Protein AF-D7A4M1-F1 (afdb_monomer)

Mean predicted aligned error: 21.24 Å

Sequence (184 aa):
MNTLTKAALIAASLAALPVLAIAQNAPTNQQNMPMGQGNMPMGQGNMPMGQGNMPMGQGNMPMGQGNMPMGQGNMPMQHDNMPMGQGNMGPGMMMGHMGGGASAKAFEDANARMHKDMAITYSGNTDVDFARGMIPHHQGAIDMAKIELQYGKDPELKKLAEEIIKAQESEIAFLKAWIEKNAK

Organism: Ancylobacter novellus (strain ATCC 8093 / DSM 506 / JCM 20403 / CCM 1077 / IAM 12100 / NBRC 12443 / NCIMB 1045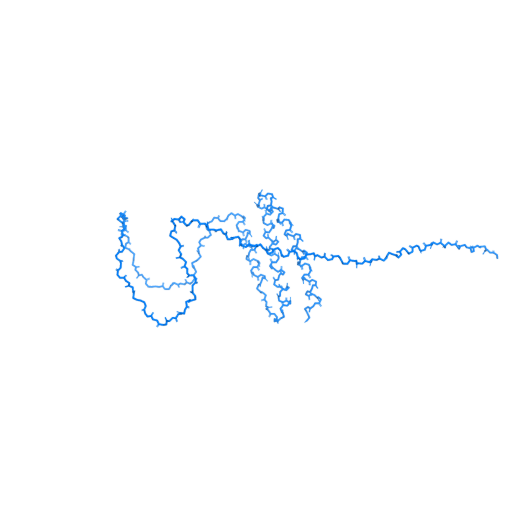6) (NCBI:txid639283)

InterPro domains:
  IPR005183 Domain of unknown function DUF305, CopM-like [PF03713] (84-178)
  IPR012347 Ferritin-like [G3DSA:1.20.1260.10] (5-181)

pLDDT: mean 70.77, std 24.75, range [36.03, 98.88]

Radius of gyration: 35.41 Å; Cα contacts (8 Å, |Δi|>4): 72; chains: 1; bounding box: 80×64×114 Å

Foldseek 3Di:
DDDDDDDDDDDPPPPDDDPPDDDDDDDPPPPDDDDDPDDDDDDDDDDDDDPDDDDPDPDDDDDDDDDDDDDDDDDDDDDDDDDPDDDDDDDDPPDDPPDDDPLSVQLVVLVVQLVVQLPDDDPVDPLLNVLSNLLSVLVSLLSNLVSCCVPNDDPVSVVVSVVSNVVSVVVNVVSVVVCVVPVD

Secondary structure (DSSP, 8-state):
-------------------------------------------S---------------PPP----------------------------S----------HHHHHHHHHHHHHHHHT-PPP-S-HHHHHHHHHHHHHHHHHHHHHHHHHH---HHHHHHHHHHHHHHHHHHHHHHHHHHHH--

Nearest PDB structures (foldseek):
  7vw1-assembly1_B  TM=9.132E-01  e=1.556E-05  Escherichia coli
  7vw0-assembly1_A  TM=8.342E-01  e=3.730E-05  Escherichia coli
  7p64-assembly1_K  TM=6.061E-01  e=1.770E+00  Escherichia coli BL21(DE3)
  8e9i-assembly1_K  TM=6.054E-01  e=3.058E+00  Mycolicibacterium smegmatis MC2 155

Solvent-accessible surface area (backbone atoms only — not comparable to full-atom values): 12696 Å² total; per-residue (Å²): 142,84,87,78,92,74,92,76,90,77,82,82,80,77,81,83,76,83,86,75,84,76,87,75,82,79,80,84,77,80,80,78,78,78,85,73,94,69,92,73,82,83,71,96,65,100,75,83,87,77,98,66,90,79,77,87,68,95,68,92,80,81,85,76,95,71,89,77,85,78,77,93,68,95,71,86,79,80,86,75,94,75,83,93,73,90,75,86,88,73,94,72,88,75,76,78,88,79,78,68,53,76,62,49,52,50,50,52,53,33,51,52,49,25,57,59,60,46,68,65,83,78,79,84,45,65,71,56,40,48,40,63,37,47,40,30,52,39,49,28,52,36,49,46,25,52,46,39,62,71,70,53,83,54,68,67,60,36,50,49,23,54,52,48,37,59,52,39,54,53,49,39,53,51,37,52,57,48,41,76,75,67,68,124

Structure (mmCIF, N/CA/C/O backbone):
data_AF-D7A4M1-F1
#
_entry.id   AF-D7A4M1-F1
#
loop_
_atom_site.group_PDB
_atom_site.id
_atom_site.type_symbol
_atom_site.label_atom_id
_atom_site.label_alt_id
_atom_site.label_comp_id
_atom_site.label_asym_id
_atom_site.label_entity_id
_atom_site.label_seq_id
_atom_site.pdbx_PDB_ins_code
_atom_site.Cartn_x
_atom_site.Cartn_y
_atom_site.Cartn_z
_atom_site.occupancy
_atom_site.B_iso_or_equiv
_atom_site.auth_seq_id
_atom_site.auth_comp_id
_atom_site.auth_asym_id
_atom_site.auth_atom_id
_atom_site.pdbx_PDB_model_num
ATOM 1 N N . MET A 1 1 ? 38.889 -5.885 63.796 1.00 49.69 1 MET A N 1
ATOM 2 C CA . MET A 1 1 ? 39.644 -4.857 63.050 1.00 49.69 1 MET A CA 1
ATOM 3 C C . MET A 1 1 ? 39.749 -5.318 61.605 1.00 49.69 1 MET A C 1
ATOM 5 O O . MET A 1 1 ? 40.343 -6.358 61.388 1.00 49.69 1 MET A O 1
ATOM 9 N N . ASN A 1 2 ? 39.083 -4.616 60.687 1.00 42.69 2 ASN A N 1
ATOM 10 C CA . ASN A 1 2 ? 39.329 -4.549 59.237 1.00 42.69 2 ASN A CA 1
ATOM 11 C C . ASN A 1 2 ? 38.471 -3.364 58.753 1.00 42.69 2 ASN A C 1
ATOM 13 O O . ASN A 1 2 ? 37.249 -3.439 58.787 1.00 42.69 2 ASN A O 1
ATOM 17 N N . THR A 1 3 ? 39.002 -2.146 58.831 1.00 44.25 3 THR A N 1
ATOM 18 C CA . THR A 1 3 ? 39.663 -1.417 57.734 1.00 44.25 3 THR A CA 1
ATOM 19 C C . THR A 1 3 ? 38.731 -1.078 56.561 1.00 44.25 3 THR A C 1
ATOM 21 O O . THR A 1 3 ? 38.454 -1.890 55.690 1.00 44.25 3 THR A O 1
ATOM 24 N N . LEU A 1 4 ? 38.387 0.217 56.532 1.00 48.44 4 LEU A N 1
ATOM 25 C CA . LEU A 1 4 ? 38.290 1.075 55.345 1.00 48.44 4 LEU A CA 1
ATOM 26 C C . LEU A 1 4 ? 36.936 1.168 54.629 1.00 48.44 4 LEU A C 1
ATOM 28 O O . LEU A 1 4 ? 36.753 0.794 53.478 1.00 48.44 4 LEU A O 1
ATOM 32 N N . THR A 1 5 ? 36.047 1.890 55.304 1.00 49.31 5 THR A N 1
ATOM 33 C CA . THR A 1 5 ? 35.302 3.033 54.757 1.00 49.31 5 THR A CA 1
ATOM 34 C C . THR A 1 5 ? 36.130 3.843 53.741 1.00 49.31 5 THR A C 1
ATOM 36 O O . THR A 1 5 ? 37.130 4.452 54.114 1.00 49.31 5 THR A O 1
ATOM 39 N N . LYS A 1 6 ? 35.686 3.892 52.480 1.00 50.34 6 LYS A N 1
ATOM 40 C CA . LYS A 1 6 ? 35.974 4.928 51.459 1.00 50.34 6 LYS A CA 1
ATOM 41 C C . LYS A 1 6 ? 34.809 4.862 50.457 1.00 50.34 6 LYS A C 1
ATOM 43 O O . LYS A 1 6 ? 34.667 3.864 49.769 1.00 50.34 6 LYS A O 1
ATOM 48 N N . ALA A 1 7 ? 33.801 5.730 50.502 1.00 45.28 7 ALA A N 1
ATOM 49 C CA . ALA A 1 7 ? 33.818 7.133 50.076 1.00 45.28 7 ALA A CA 1
ATOM 50 C C . ALA A 1 7 ? 34.348 7.319 48.638 1.00 45.28 7 ALA A C 1
ATOM 52 O O . ALA A 1 7 ? 35.531 7.565 48.430 1.00 45.28 7 ALA A O 1
ATOM 53 N N . ALA A 1 8 ? 33.435 7.220 47.670 1.00 47.91 8 ALA A N 1
ATOM 54 C CA . ALA A 1 8 ? 33.494 7.812 46.331 1.00 47.91 8 ALA A CA 1
ATOM 55 C C . ALA A 1 8 ? 32.018 8.064 45.947 1.00 47.91 8 ALA A C 1
ATOM 57 O O . ALA A 1 8 ? 31.304 7.125 45.626 1.00 47.91 8 ALA A O 1
ATOM 58 N N . LEU A 1 9 ? 31.396 9.216 46.228 1.00 41.78 9 LEU A N 1
ATOM 59 C CA . LEU A 1 9 ? 31.641 10.529 45.617 1.00 41.78 9 LEU A CA 1
ATOM 60 C C . LEU A 1 9 ? 31.861 10.410 44.103 1.00 41.78 9 LEU A C 1
ATOM 62 O O . LEU A 1 9 ? 32.955 10.628 43.598 1.00 41.78 9 LEU A O 1
ATOM 66 N N . ILE A 1 10 ? 30.791 10.067 43.386 1.00 45.22 10 ILE A N 1
ATOM 67 C CA . ILE A 1 10 ? 30.642 10.432 41.978 1.00 45.22 10 ILE A CA 1
ATOM 68 C C . ILE A 1 10 ? 29.577 11.522 41.938 1.00 45.22 10 ILE A C 1
ATOM 70 O O . ILE A 1 10 ? 28.411 11.304 42.259 1.00 45.22 10 ILE A O 1
ATOM 74 N N . ALA A 1 11 ? 30.046 12.727 41.638 1.00 46.00 11 ALA A N 1
ATOM 75 C CA . ALA A 1 11 ? 29.266 13.941 41.540 1.00 46.00 11 ALA A CA 1
ATOM 76 C C . ALA A 1 11 ? 28.199 13.809 40.443 1.00 46.00 11 ALA A C 1
ATOM 78 O O . ALA A 1 11 ? 28.518 13.722 39.258 1.00 46.00 11 ALA A O 1
ATOM 79 N N . ALA A 1 12 ? 26.927 13.837 40.837 1.00 47.03 12 ALA A N 1
ATOM 80 C CA . ALA A 1 12 ? 25.825 14.087 39.922 1.00 47.03 12 ALA A CA 1
ATOM 81 C C . ALA A 1 12 ? 25.840 15.577 39.543 1.00 47.03 12 ALA A C 1
ATOM 83 O O . ALA A 1 12 ? 25.252 16.418 40.220 1.00 47.03 12 ALA A O 1
ATOM 84 N N . SER A 1 13 ? 26.562 15.914 38.474 1.00 45.25 13 SER A N 1
ATOM 85 C CA . SER A 1 13 ? 26.426 17.201 37.792 1.00 45.25 13 SER A CA 1
ATOM 86 C C . SER A 1 13 ? 25.107 17.191 37.014 1.00 45.25 13 SER A C 1
ATOM 88 O O . SER A 1 13 ? 25.053 16.796 35.852 1.00 45.25 13 SER A O 1
ATOM 90 N N . LEU A 1 14 ? 24.011 17.566 37.679 1.00 47.94 14 LEU A N 1
ATOM 91 C CA . LEU A 1 14 ? 22.773 17.938 36.999 1.00 47.94 14 LEU A CA 1
ATOM 92 C C . LEU A 1 14 ? 22.946 19.352 36.440 1.00 47.94 14 LEU A C 1
ATOM 94 O O . LEU A 1 14 ? 22.762 20.346 37.141 1.00 47.94 14 LEU A O 1
ATOM 98 N N . ALA A 1 15 ? 23.303 19.437 35.161 1.00 47.97 15 ALA A N 1
ATOM 99 C CA . ALA A 1 15 ? 23.140 20.652 34.382 1.00 47.97 15 ALA A CA 1
ATOM 100 C C . ALA A 1 15 ? 21.636 20.899 34.173 1.00 47.97 15 ALA A C 1
ATOM 102 O O . ALA A 1 15 ? 21.007 20.312 33.294 1.00 47.97 15 ALA A O 1
ATOM 103 N N . ALA A 1 16 ? 21.045 21.751 35.009 1.00 49.56 16 ALA A N 1
ATOM 104 C CA . ALA A 1 16 ? 19.723 22.308 34.767 1.00 49.56 16 ALA A CA 1
ATOM 105 C C . ALA A 1 16 ? 19.838 23.384 33.675 1.00 49.56 16 ALA A C 1
ATOM 107 O O . ALA A 1 16 ? 20.216 24.522 33.945 1.00 49.56 16 ALA A O 1
ATOM 108 N N . LEU A 1 17 ? 19.543 23.009 32.430 1.00 55.28 17 LEU A N 1
ATOM 109 C CA . LEU A 1 17 ? 19.319 23.953 31.337 1.00 55.28 17 LEU A CA 1
ATOM 110 C C . LEU A 1 17 ? 17.853 24.413 31.379 1.00 55.28 17 LEU A C 1
ATOM 112 O O . LEU A 1 17 ? 16.963 23.577 31.207 1.00 55.28 17 LEU A O 1
ATOM 116 N N . PRO A 1 18 ? 17.551 25.708 31.570 1.00 59.34 18 PRO A N 1
ATOM 117 C CA . PRO A 1 18 ? 16.213 26.209 31.309 1.00 59.34 18 PRO A CA 1
ATOM 118 C C . PRO A 1 18 ? 16.011 26.338 29.793 1.00 59.34 18 PRO A C 1
ATOM 120 O O . PRO A 1 18 ? 16.605 27.195 29.140 1.00 59.34 18 PRO A O 1
ATOM 123 N N . VAL A 1 19 ? 15.143 25.492 29.229 1.00 49.97 19 VAL A N 1
ATOM 124 C CA . VAL A 1 19 ? 14.529 25.729 27.915 1.00 49.97 19 VAL A CA 1
ATOM 125 C C . VAL A 1 19 ? 13.564 26.900 28.082 1.00 49.97 19 VAL A C 1
ATOM 127 O O . VAL A 1 19 ? 12.407 26.727 28.458 1.00 49.97 19 VAL A O 1
ATOM 130 N N . LEU A 1 20 ? 14.060 28.114 27.851 1.00 43.31 20 LEU A N 1
ATOM 131 C CA . LEU A 1 20 ? 13.221 29.295 27.723 1.00 43.31 20 LEU A CA 1
ATOM 132 C C . LEU A 1 20 ? 12.774 29.390 26.261 1.00 43.31 20 LEU A C 1
ATOM 134 O O . LEU A 1 20 ? 13.506 29.861 25.392 1.00 43.31 20 LEU A O 1
ATOM 138 N N . ALA A 1 21 ? 11.570 28.892 25.992 1.00 51.94 21 ALA A N 1
ATOM 139 C CA . ALA A 1 21 ? 10.874 29.103 24.734 1.00 51.94 21 ALA A CA 1
ATOM 140 C C . ALA A 1 21 ? 10.469 30.581 24.636 1.00 51.94 21 ALA A C 1
ATOM 142 O O . ALA A 1 21 ? 9.462 31.002 25.202 1.00 51.94 21 ALA A O 1
ATOM 143 N N . ILE A 1 22 ? 11.270 31.380 23.932 1.00 52.84 22 ILE A N 1
ATOM 144 C CA . ILE A 1 22 ? 10.877 32.725 23.517 1.00 52.84 22 ILE A CA 1
ATOM 145 C C . ILE A 1 22 ? 10.264 32.589 22.125 1.00 52.84 22 ILE A C 1
ATOM 147 O O . ILE A 1 22 ? 10.969 32.458 21.126 1.00 52.84 22 ILE A O 1
ATOM 151 N N . ALA A 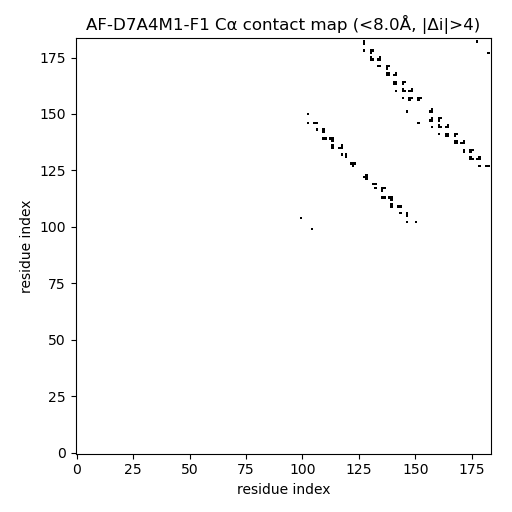1 23 ? 8.933 32.590 22.077 1.00 50.53 23 ALA A N 1
ATOM 152 C CA . ALA A 1 23 ? 8.175 32.774 20.851 1.00 50.53 23 ALA A CA 1
ATOM 153 C C . ALA A 1 23 ? 8.525 34.148 20.259 1.00 50.53 23 ALA A C 1
ATOM 155 O O . ALA A 1 23 ? 8.227 35.184 20.855 1.00 50.53 23 ALA A O 1
ATOM 156 N N . GLN A 1 24 ? 9.179 34.158 19.099 1.00 47.84 24 GLN A N 1
ATOM 157 C CA . GLN A 1 24 ? 9.377 35.366 18.309 1.00 47.84 24 GLN A CA 1
ATOM 158 C C . GLN A 1 24 ? 8.402 35.356 17.133 1.00 47.84 24 GLN A C 1
ATOM 160 O O . GLN A 1 24 ? 8.475 34.536 16.224 1.00 47.84 24 GLN A O 1
ATOM 165 N N . ASN A 1 25 ? 7.454 36.278 17.258 1.00 47.78 25 ASN A N 1
ATOM 166 C CA . ASN A 1 25 ? 6.484 36.787 16.300 1.00 47.78 25 ASN A CA 1
ATOM 167 C C . ASN A 1 25 ? 6.857 36.571 14.823 1.00 47.78 25 ASN A C 1
ATOM 169 O O . ASN A 1 25 ? 7.793 37.188 14.315 1.00 47.78 25 ASN A O 1
ATOM 173 N N . ALA A 1 26 ? 6.057 35.775 14.113 1.00 48.25 26 ALA A N 1
ATOM 174 C CA . ALA A 1 26 ? 6.006 35.833 12.659 1.00 48.25 26 ALA A CA 1
ATOM 175 C C . ALA A 1 26 ? 5.277 37.127 12.242 1.00 48.25 26 ALA A C 1
ATOM 177 O O . ALA A 1 26 ? 4.139 37.334 12.671 1.00 48.25 26 ALA A O 1
ATOM 178 N N . PRO A 1 27 ? 5.871 38.009 11.420 1.00 48.28 27 PRO A N 1
ATOM 179 C CA . PRO A 1 27 ? 5.124 39.102 10.821 1.00 48.28 27 PRO A CA 1
ATOM 180 C C . PRO A 1 27 ? 4.232 38.546 9.703 1.00 48.28 27 PRO A C 1
ATOM 182 O O . PRO A 1 27 ? 4.715 38.108 8.660 1.00 48.28 27 PRO A O 1
ATOM 185 N N . THR A 1 28 ? 2.914 38.599 9.894 1.00 53.44 28 THR A N 1
ATOM 186 C CA . THR A 1 28 ? 1.945 38.535 8.793 1.00 53.44 28 THR A CA 1
ATOM 187 C C . THR A 1 28 ? 2.107 39.792 7.945 1.00 53.44 28 THR A C 1
ATOM 189 O O . THR A 1 28 ? 1.467 40.813 8.194 1.00 53.44 28 THR A O 1
ATOM 192 N N . ASN A 1 29 ? 3.002 39.750 6.960 1.00 46.97 29 ASN A N 1
ATOM 193 C CA . ASN A 1 29 ? 3.132 40.821 5.982 1.00 46.97 29 ASN A CA 1
ATOM 194 C C . ASN A 1 29 ? 2.084 40.613 4.884 1.00 46.97 29 ASN A C 1
ATOM 196 O O . ASN A 1 29 ? 2.342 40.024 3.837 1.00 46.97 29 ASN A O 1
ATOM 200 N N . GLN A 1 30 ? 0.865 41.061 5.168 1.00 44.19 30 GLN A N 1
ATOM 201 C CA . GLN A 1 30 ? 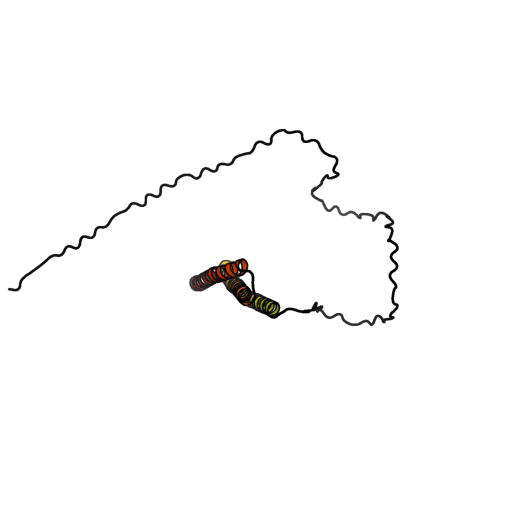-0.209 41.154 4.193 1.00 44.19 30 GLN A CA 1
ATOM 202 C C . GLN A 1 30 ? 0.063 42.392 3.323 1.00 44.19 30 GLN A C 1
ATOM 204 O O . GLN A 1 30 ? -0.440 43.484 3.581 1.00 44.19 30 GLN A O 1
ATOM 209 N N . GLN A 1 31 ? 0.926 42.243 2.316 1.00 42.31 31 GLN A N 1
ATOM 210 C CA . GLN A 1 31 ? 1.148 43.291 1.321 1.00 42.31 31 GLN A CA 1
ATOM 211 C C . GLN A 1 31 ? -0.063 43.362 0.388 1.00 42.31 31 GLN A C 1
ATOM 213 O O . GLN A 1 31 ? -0.214 42.590 -0.555 1.00 42.31 31 GLN A O 1
ATOM 218 N N . ASN A 1 32 ? -0.939 44.312 0.695 1.00 46.16 32 ASN A N 1
ATOM 219 C CA . ASN A 1 32 ? -2.019 44.779 -0.158 1.00 46.16 32 ASN A CA 1
ATOM 220 C C . ASN A 1 32 ? -1.402 45.527 -1.355 1.00 46.16 32 ASN A C 1
ATOM 222 O O . ASN A 1 32 ? -0.939 46.657 -1.194 1.00 46.16 32 ASN A O 1
ATOM 226 N N . MET A 1 33 ? -1.329 44.905 -2.537 1.00 51.34 33 MET A N 1
ATOM 227 C CA . MET A 1 33 ? -0.845 45.610 -3.729 1.00 51.34 33 MET A CA 1
ATOM 228 C C . MET A 1 33 ? -1.901 46.615 -4.220 1.00 51.34 33 MET A C 1
ATOM 230 O O . MET A 1 33 ? -3.046 46.222 -4.456 1.00 51.34 33 MET A O 1
ATOM 234 N N . PRO A 1 34 ? -1.547 47.901 -4.404 1.00 47.22 34 PRO A N 1
ATOM 235 C CA . PRO A 1 34 ? -2.454 48.888 -4.970 1.00 47.22 34 PRO A CA 1
ATOM 236 C C . PRO A 1 34 ? -2.682 48.585 -6.455 1.00 47.22 34 PRO A C 1
ATOM 238 O O . PRO A 1 34 ? -1.731 48.527 -7.235 1.00 47.22 34 PRO A O 1
ATOM 241 N N . MET A 1 35 ? -3.942 48.412 -6.866 1.00 55.00 35 MET A N 1
ATOM 242 C CA . MET A 1 35 ? -4.287 48.413 -8.287 1.00 55.00 35 MET A CA 1
ATOM 243 C C . MET A 1 35 ? -3.997 49.803 -8.857 1.00 55.00 35 MET A C 1
ATOM 245 O O . MET A 1 35 ? -4.736 50.758 -8.618 1.00 55.00 35 MET A O 1
ATOM 249 N N . GLY A 1 36 ? -2.887 49.918 -9.583 1.00 46.06 36 GLY A N 1
ATOM 250 C CA . GLY A 1 36 ? -2.546 51.108 -10.346 1.00 46.06 36 GLY A CA 1
ATOM 251 C C . GLY A 1 36 ? -3.609 51.381 -11.408 1.00 46.06 36 GLY A C 1
ATOM 252 O O . GLY A 1 36 ? -3.950 50.509 -12.206 1.00 46.06 36 GLY A O 1
ATOM 253 N N . GLN A 1 37 ? -4.120 52.609 -11.417 1.00 48.81 37 GLN A N 1
ATOM 254 C CA . GLN A 1 37 ? -4.893 53.164 -12.522 1.00 48.81 37 GLN A CA 1
ATOM 255 C C . GLN A 1 37 ? -3.996 53.220 -13.767 1.00 48.81 37 GLN A C 1
ATOM 257 O O . GLN A 1 37 ? -3.167 54.115 -13.906 1.00 48.81 37 GLN A O 1
ATOM 262 N N . GLY A 1 38 ? -4.146 52.248 -14.664 1.00 39.28 38 GLY A N 1
ATOM 263 C CA . GLY A 1 38 ? -3.514 52.238 -15.978 1.00 39.28 38 GLY A CA 1
AT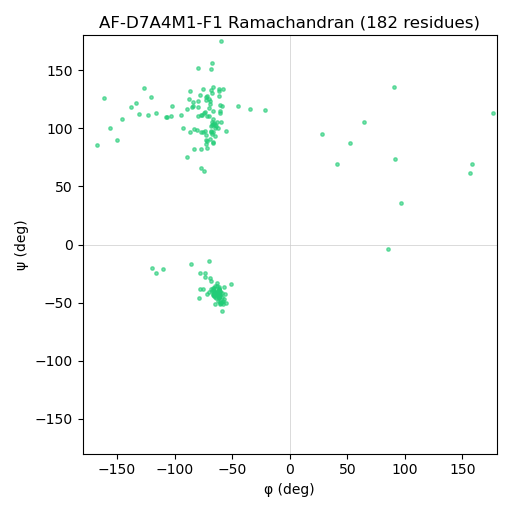OM 264 C C . GLY A 1 38 ? -4.554 51.925 -17.047 1.00 39.28 38 GLY A C 1
ATOM 265 O O . GLY A 1 38 ? -5.075 50.814 -17.096 1.00 39.28 38 GLY A O 1
ATOM 266 N N . ASN A 1 39 ? -4.861 52.899 -17.905 1.00 51.25 39 ASN A N 1
ATOM 267 C CA . ASN A 1 39 ? -5.637 52.673 -19.124 1.00 51.25 39 ASN A CA 1
ATOM 268 C C . ASN A 1 39 ? -4.824 51.773 -20.070 1.00 51.25 39 ASN A C 1
ATOM 270 O O . ASN A 1 39 ? -3.887 52.249 -20.710 1.00 51.25 39 ASN A O 1
ATOM 274 N N . MET A 1 40 ? -5.185 50.493 -20.190 1.00 53.41 40 MET A N 1
ATOM 275 C CA . MET A 1 40 ? -4.705 49.646 -21.286 1.00 53.41 40 MET A CA 1
ATOM 276 C C . MET A 1 40 ? -5.626 49.794 -22.511 1.00 53.41 40 MET A C 1
ATOM 278 O O . MET A 1 40 ? -6.847 49.717 -22.359 1.00 53.41 40 MET A O 1
ATOM 282 N N . PRO A 1 41 ? -5.083 50.001 -23.726 1.00 48.22 41 PRO A N 1
ATOM 283 C CA . PRO A 1 41 ? -5.882 50.055 -24.944 1.00 48.22 41 PRO A CA 1
ATOM 284 C C . PRO A 1 41 ? -6.428 48.661 -25.284 1.00 48.22 41 PRO A C 1
ATOM 286 O O . PRO A 1 41 ? -5.669 47.703 -25.425 1.00 48.22 41 PRO A O 1
ATOM 289 N N . MET A 1 42 ? -7.751 48.551 -25.440 1.00 55.56 42 MET A N 1
ATOM 290 C CA . MET A 1 42 ? -8.390 47.356 -25.993 1.00 55.56 42 MET A CA 1
ATOM 291 C C . MET A 1 42 ? -7.999 47.200 -27.467 1.00 55.56 42 MET A C 1
ATOM 293 O O . MET A 1 42 ? -8.522 47.895 -28.337 1.00 55.56 42 MET A O 1
ATOM 297 N N . GLY A 1 43 ? -7.085 46.273 -27.754 1.00 46.75 43 GLY A N 1
ATOM 298 C CA . GLY A 1 43 ? -6.952 45.695 -29.087 1.00 46.75 43 GLY A CA 1
ATOM 299 C C . GLY A 1 43 ? -8.201 44.875 -29.407 1.00 46.75 43 GLY A C 1
ATOM 300 O O . GLY A 1 43 ? -8.694 44.141 -28.553 1.00 46.75 43 GLY A O 1
ATOM 301 N N . GLN A 1 44 ? -8.730 45.039 -30.619 1.00 49.00 44 GLN A N 1
ATOM 302 C CA . GLN A 1 44 ? -9.916 44.349 -31.124 1.00 49.00 44 GLN A CA 1
ATOM 303 C C . GLN A 1 44 ? -9.745 42.826 -31.029 1.00 49.00 44 GLN A C 1
ATOM 305 O O . GLN A 1 44 ? -9.144 42.191 -31.890 1.00 49.00 44 GLN A O 1
ATOM 310 N N . GLY A 1 45 ? -10.295 42.243 -29.971 1.00 39.22 45 GLY A N 1
ATOM 311 C CA . GLY A 1 45 ? -10.469 40.812 -29.799 1.00 39.22 45 GLY A CA 1
ATOM 312 C C . GLY A 1 45 ? -11.854 40.591 -29.216 1.00 39.22 45 GLY A C 1
ATOM 313 O O . GLY A 1 45 ? -12.172 41.099 -28.143 1.00 39.22 45 GLY A O 1
ATOM 314 N N . ASN A 1 46 ? -12.706 39.886 -29.954 1.00 47.78 46 ASN A N 1
ATOM 315 C CA . ASN A 1 46 ? -14.081 39.615 -29.559 1.00 47.78 46 ASN A CA 1
ATOM 316 C C . ASN A 1 46 ? -14.094 38.603 -28.399 1.00 47.78 46 ASN A C 1
ATOM 318 O O . ASN A 1 46 ? -14.161 37.402 -28.633 1.00 47.78 46 ASN A O 1
ATOM 322 N N . MET A 1 47 ? -14.034 39.071 -27.153 1.00 52.94 47 MET A N 1
ATOM 323 C CA . MET A 1 47 ? -14.528 38.312 -26.001 1.00 52.94 47 MET A CA 1
ATOM 324 C C . MET A 1 47 ? -15.122 39.255 -24.955 1.00 52.94 47 MET A C 1
ATOM 326 O O . MET A 1 47 ? -14.397 39.954 -24.249 1.00 52.94 47 MET A O 1
ATOM 330 N N . PRO A 1 48 ? -16.455 39.252 -24.829 1.00 45.94 48 PRO A N 1
ATOM 331 C CA . PRO A 1 48 ? -17.050 39.281 -23.496 1.00 45.94 48 PRO A CA 1
ATOM 332 C C . PRO A 1 48 ? -18.174 38.236 -23.397 1.00 45.94 48 PRO A C 1
ATOM 334 O O . PRO A 1 48 ? -19.032 38.137 -24.265 1.00 45.94 48 PRO A O 1
ATOM 337 N N . MET A 1 49 ? -18.078 37.294 -22.463 1.00 52.78 49 MET A N 1
ATOM 338 C CA . MET A 1 49 ? -18.382 37.400 -21.023 1.00 52.78 49 MET A CA 1
ATOM 339 C C . MET A 1 49 ? -19.836 37.051 -20.710 1.00 52.78 49 MET A C 1
ATOM 341 O O . MET A 1 49 ? -20.760 37.571 -21.324 1.00 52.78 49 MET A O 1
ATOM 345 N N . GLY A 1 50 ? -20.008 36.264 -19.646 1.00 41.59 50 GLY A N 1
ATOM 346 C CA . GLY A 1 50 ? -21.253 36.264 -18.889 1.00 41.59 50 GLY A CA 1
ATOM 347 C C . GLY A 1 50 ? -21.506 35.011 -18.063 1.00 41.59 50 GLY A C 1
ATOM 348 O O . GLY A 1 50 ? -22.444 34.281 -18.357 1.00 41.59 50 GLY A O 1
ATOM 349 N N . GLN A 1 51 ? -20.736 34.780 -16.994 1.00 47.00 51 GLN A N 1
ATOM 350 C CA . GLN A 1 51 ? -21.305 34.081 -15.838 1.00 47.00 51 GLN A CA 1
ATOM 351 C C . GLN A 1 51 ? -22.351 35.016 -15.214 1.00 47.00 51 GLN A C 1
ATOM 353 O O . GLN A 1 51 ? -22.008 35.983 -14.542 1.00 47.00 51 GLN A O 1
ATOM 358 N N . GLY A 1 52 ? -23.625 34.741 -15.473 1.00 37.22 52 GLY A N 1
ATOM 359 C CA . GLY A 1 52 ? -24.757 35.262 -14.716 1.00 37.22 52 GLY A CA 1
ATOM 360 C C . GLY A 1 52 ? -25.608 34.076 -14.276 1.00 37.22 52 GLY A C 1
ATOM 361 O O . GLY A 1 52 ? -25.834 33.167 -15.073 1.00 37.22 52 GLY A O 1
ATOM 362 N N . ASN A 1 53 ? -26.031 34.049 -13.009 1.00 44.59 53 ASN A N 1
ATOM 363 C CA . ASN A 1 53 ? -26.920 33.020 -12.461 1.00 44.59 53 ASN A CA 1
ATOM 364 C C . ASN A 1 53 ? -28.087 32.747 -13.424 1.00 44.59 53 ASN A C 1
ATOM 366 O O . ASN A 1 53 ? -28.876 33.651 -13.684 1.00 44.59 53 ASN A O 1
ATOM 370 N N . MET A 1 54 ? -28.217 31.512 -13.918 1.00 49.59 54 MET A N 1
ATOM 371 C CA . MET A 1 54 ? -29.398 31.080 -14.666 1.00 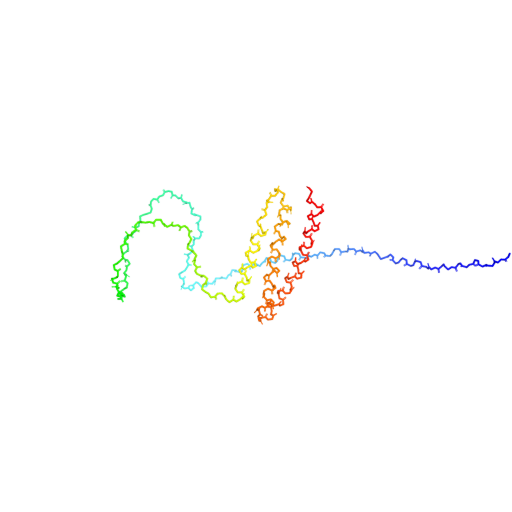49.59 54 MET A CA 1
ATOM 372 C C . MET A 1 54 ? -30.529 30.742 -13.685 1.00 49.59 54 MET A C 1
ATOM 374 O O . MET A 1 54 ? -30.447 29.707 -13.020 1.00 49.59 54 MET A O 1
ATOM 378 N N . PRO A 1 55 ? -31.620 31.524 -13.601 1.00 51.03 55 PRO A N 1
ATOM 379 C CA . PRO A 1 55 ? -32.886 30.956 -13.180 1.00 51.03 55 PRO A CA 1
ATOM 380 C C . PRO A 1 55 ? -33.380 30.051 -14.317 1.00 51.03 55 PRO A C 1
ATOM 382 O O . PRO A 1 55 ? -33.637 30.523 -15.424 1.00 51.03 55 PRO A O 1
ATOM 385 N N . MET A 1 56 ? -33.517 28.746 -14.065 1.00 55.66 56 MET A N 1
ATOM 386 C CA . MET A 1 56 ? -34.308 27.877 -14.941 1.00 55.66 56 MET A CA 1
ATOM 387 C C . MET A 1 56 ? -35.778 28.305 -14.839 1.00 55.66 56 MET A C 1
ATOM 389 O O . MET A 1 56 ? -36.533 27.813 -14.005 1.00 55.66 56 MET A O 1
ATOM 393 N N . GLY A 1 57 ? -36.179 29.267 -15.668 1.00 49.34 57 GLY A N 1
ATOM 394 C CA . GLY A 1 57 ? -37.582 29.527 -15.952 1.00 49.34 57 GLY A CA 1
ATOM 395 C C . GLY A 1 57 ? -38.127 28.395 -16.818 1.00 49.34 57 GLY A C 1
ATOM 396 O O . GLY A 1 57 ? -37.544 28.067 -17.849 1.00 49.34 57 GLY A O 1
ATOM 397 N N . GLN A 1 58 ? -39.236 27.786 -16.400 1.00 46.56 58 GLN A N 1
ATOM 398 C CA . GLN A 1 58 ? -39.998 26.859 -17.234 1.00 46.56 58 GLN A CA 1
ATOM 399 C C . GLN A 1 58 ? -40.460 27.594 -18.503 1.00 46.56 58 GLN A C 1
ATOM 401 O O . GLN A 1 58 ? -41.370 28.417 -18.450 1.00 46.56 58 GLN A O 1
ATOM 406 N N . GLY A 1 59 ? -39.826 27.319 -19.642 1.00 40.09 59 GLY A N 1
ATOM 407 C CA . GLY A 1 59 ? -40.209 27.896 -20.927 1.00 40.09 59 GLY A CA 1
ATOM 408 C C . GLY A 1 59 ? -39.641 27.096 -22.096 1.00 40.09 59 GLY A C 1
ATOM 409 O O . GLY A 1 59 ? -38.440 26.851 -22.159 1.00 40.09 59 GLY A O 1
ATOM 410 N N . ASN A 1 60 ? -40.509 26.678 -23.021 1.00 46.94 60 ASN A N 1
ATOM 411 C CA . ASN A 1 60 ? -40.129 26.034 -24.282 1.00 46.94 60 ASN A CA 1
ATOM 412 C C . ASN A 1 60 ? -39.209 26.959 -25.099 1.00 46.94 60 ASN A C 1
ATOM 414 O O . ASN A 1 60 ? -39.651 28.025 -25.525 1.00 46.94 60 ASN A O 1
ATOM 418 N N . MET A 1 61 ? -37.974 26.537 -25.390 1.00 51.88 61 MET A N 1
ATOM 419 C CA . MET A 1 61 ? -37.144 27.202 -26.402 1.00 51.88 61 MET A CA 1
ATOM 420 C C . MET A 1 61 ? -37.428 26.620 -27.800 1.00 51.88 61 MET A C 1
ATOM 422 O O . MET A 1 61 ? -37.319 25.405 -27.978 1.00 51.88 61 MET A O 1
ATOM 426 N N . PRO A 1 62 ? -37.778 27.449 -28.803 1.00 48.72 62 PRO A N 1
ATOM 427 C CA . PRO A 1 62 ? -37.978 26.996 -30.173 1.00 48.72 62 PRO A CA 1
ATOM 428 C C . PRO A 1 62 ? -36.626 26.787 -30.869 1.00 48.72 62 PRO A C 1
ATOM 430 O O . PRO A 1 62 ? -35.782 27.683 -30.890 1.00 48.72 62 PRO A O 1
ATOM 433 N N . MET A 1 63 ? -36.421 25.612 -31.471 1.00 56.62 63 MET A N 1
ATOM 434 C CA . MET A 1 63 ? -35.300 25.387 -32.390 1.00 56.62 63 MET A CA 1
ATOM 435 C C . MET A 1 63 ? -35.493 26.247 -33.647 1.00 56.62 63 MET A C 1
ATOM 437 O O . MET A 1 63 ? -36.437 26.043 -34.410 1.00 56.62 63 MET A O 1
ATOM 441 N N . GLY A 1 64 ? -34.597 27.212 -33.855 1.00 43.38 64 GLY A N 1
ATOM 442 C CA . GLY A 1 64 ? -34.533 28.011 -35.075 1.00 43.38 64 GLY A CA 1
ATOM 443 C C . GLY A 1 64 ? -34.093 27.166 -36.272 1.00 43.38 64 GLY A C 1
ATOM 444 O O . GLY A 1 64 ? -33.127 26.410 -36.192 1.00 43.38 64 GLY A O 1
ATOM 445 N N . GLN A 1 65 ? -34.809 27.304 -37.388 1.00 45.69 65 GLN A N 1
ATOM 446 C CA . GLN A 1 65 ? -34.468 26.705 -38.677 1.00 45.69 65 GLN A CA 1
ATOM 447 C C . GLN A 1 65 ? -33.153 27.303 -39.201 1.00 45.69 65 GLN A C 1
ATOM 449 O O . GLN A 1 65 ? -33.136 28.405 -39.742 1.00 45.69 65 GLN A O 1
ATOM 454 N N . GLY A 1 66 ? -32.048 26.578 -39.039 1.00 36.03 66 GLY A N 1
ATOM 455 C CA . GLY A 1 66 ? -30.761 26.894 -39.654 1.00 36.03 66 GLY A CA 1
ATOM 456 C C . GLY A 1 66 ? -30.276 25.713 -40.489 1.00 36.03 66 GLY A C 1
ATOM 457 O O . GLY A 1 66 ? -29.941 24.666 -39.941 1.00 36.03 66 GLY A O 1
ATOM 458 N N . ASN A 1 67 ? -30.240 25.871 -41.814 1.00 43.31 67 ASN A N 1
ATOM 459 C CA . ASN A 1 67 ? -29.636 24.904 -42.733 1.00 43.31 67 ASN A CA 1
ATOM 460 C C . ASN A 1 67 ? -28.115 24.868 -42.497 1.00 43.31 67 ASN A C 1
ATOM 462 O O . ASN A 1 67 ? -27.415 25.802 -42.887 1.00 43.31 67 ASN A O 1
ATOM 466 N N . MET A 1 68 ? -27.590 23.798 -41.895 1.00 53.34 68 MET A N 1
ATOM 467 C CA . MET A 1 68 ? -26.149 23.525 -41.921 1.00 53.34 68 MET A CA 1
ATOM 468 C C . MET A 1 68 ? -25.789 22.794 -43.225 1.00 53.34 68 MET A C 1
ATOM 470 O O . MET A 1 68 ? -26.354 21.730 -43.491 1.00 53.34 68 MET A O 1
ATOM 474 N N . PRO A 1 69 ? -24.870 23.322 -44.056 1.00 46.66 69 PRO A N 1
ATOM 475 C CA . PRO A 1 69 ? -24.438 22.643 -45.271 1.00 46.66 69 PRO A CA 1
ATOM 476 C C . PRO A 1 69 ? -23.536 21.455 -44.909 1.00 46.66 69 PRO A C 1
ATOM 478 O O . PRO A 1 69 ? -22.432 21.636 -44.397 1.00 46.66 69 PRO A O 1
ATOM 481 N N . MET A 1 70 ? -23.996 20.230 -45.181 1.00 56.59 70 MET A N 1
ATOM 482 C CA . MET A 1 70 ? -23.126 19.051 -45.166 1.00 56.59 70 MET A CA 1
ATOM 483 C C . MET A 1 70 ? -22.150 19.128 -46.346 1.00 56.59 70 MET A C 1
ATOM 485 O O . MET A 1 70 ? -22.565 19.196 -47.503 1.00 56.59 70 MET A O 1
ATOM 489 N N . GLY A 1 71 ? -20.851 19.121 -46.045 1.00 43.25 71 GLY A N 1
ATOM 490 C CA . GLY A 1 71 ? -19.787 19.049 -47.044 1.00 43.25 71 GLY A CA 1
ATOM 491 C C . GLY A 1 71 ? -19.870 17.756 -47.858 1.00 43.25 71 GLY A C 1
ATOM 492 O O . GLY A 1 71 ? -20.041 16.670 -47.306 1.00 43.25 71 GLY A O 1
ATOM 493 N N . GLN A 1 72 ? -19.754 17.881 -49.179 1.00 43.41 72 GLN A N 1
ATOM 494 C CA . GLN A 1 72 ? -19.707 16.763 -50.119 1.00 43.41 72 GLN A CA 1
ATOM 495 C C . GLN A 1 72 ? -18.418 15.953 -49.910 1.00 43.41 72 GLN A C 1
ATOM 497 O O . GLN A 1 72 ? -17.362 16.299 -50.433 1.00 43.41 72 GLN A O 1
ATOM 502 N N . GLY A 1 73 ? -18.508 14.865 -49.148 1.00 37.16 73 GLY A N 1
ATOM 503 C CA . GLY A 1 73 ? -17.511 13.800 -49.110 1.00 37.16 73 GLY A CA 1
ATOM 504 C C . GLY A 1 73 ? -18.137 12.510 -49.629 1.00 37.16 73 GLY A C 1
ATOM 505 O O . GLY A 1 73 ? -19.045 11.971 -49.000 1.00 37.16 73 GLY A O 1
ATOM 506 N N . ASN A 1 74 ? -17.673 12.013 -50.776 1.00 43.12 74 ASN A N 1
ATOM 507 C CA . ASN A 1 74 ? -18.037 10.689 -51.283 1.00 43.12 74 ASN A CA 1
ATOM 508 C C . ASN A 1 74 ? -17.512 9.612 -50.315 1.00 43.12 74 ASN A C 1
ATOM 510 O O . ASN A 1 74 ? -16.332 9.270 -50.367 1.00 43.12 74 ASN A O 1
ATOM 514 N N . MET A 1 75 ? -18.373 9.046 -49.466 1.00 53.66 75 MET A N 1
ATOM 515 C CA . MET A 1 75 ? -18.111 7.753 -48.824 1.00 53.66 75 MET A CA 1
ATOM 516 C C . MET A 1 75 ? -18.922 6.661 -49.537 1.00 53.66 75 MET A C 1
ATOM 518 O O . MET A 1 75 ? -20.152 6.747 -49.560 1.00 53.66 75 MET A O 1
ATOM 522 N N . PRO A 1 76 ? -18.279 5.641 -50.135 1.00 45.88 76 PRO A N 1
ATOM 523 C CA . PRO A 1 76 ? -18.994 4.528 -50.744 1.00 45.88 76 PRO A CA 1
ATOM 524 C C . PRO A 1 76 ? -19.635 3.668 -49.647 1.00 45.88 76 PRO A C 1
ATOM 526 O O . PRO A 1 76 ? -18.943 2.980 -48.898 1.00 45.88 76 PRO A O 1
ATOM 529 N N . MET A 1 77 ? -20.967 3.702 -49.555 1.00 55.97 77 MET A N 1
ATOM 530 C CA . MET A 1 77 ? -21.732 2.733 -48.770 1.00 55.97 77 MET A CA 1
ATOM 531 C C . MET A 1 77 ? -21.623 1.354 -49.429 1.00 55.97 77 MET A C 1
ATOM 533 O O . MET A 1 77 ? -22.257 1.102 -50.455 1.00 55.97 77 MET A O 1
ATOM 537 N N . GLN A 1 78 ? -20.833 0.457 -48.839 1.00 47.84 78 GLN A N 1
ATOM 538 C CA . GLN A 1 78 ? -20.937 -0.973 -49.121 1.00 47.84 78 GLN A CA 1
ATOM 539 C C . GLN A 1 78 ? -22.229 -1.485 -48.475 1.00 47.84 78 GLN A C 1
ATOM 541 O O . GLN A 1 78 ? -22.391 -1.467 -47.257 1.00 47.84 78 GLN A O 1
ATOM 546 N N . HIS A 1 79 ? -23.187 -1.841 -49.330 1.00 51.38 79 HIS A N 1
ATOM 547 C CA . HIS A 1 79 ? -24.432 -2.501 -48.961 1.00 51.38 79 HIS A CA 1
ATOM 548 C C . HIS A 1 79 ? -24.125 -3.956 -48.598 1.00 51.38 79 HIS A C 1
ATOM 550 O O . HIS A 1 79 ? -24.129 -4.812 -49.477 1.00 51.38 79 HIS A O 1
ATOM 556 N N . ASP A 1 80 ? -23.919 -4.235 -47.314 1.00 43.78 80 ASP A N 1
ATOM 557 C CA . ASP A 1 80 ? -24.110 -5.582 -46.784 1.00 43.78 80 ASP A CA 1
ATOM 558 C C . ASP A 1 80 ? -25.394 -5.615 -45.956 1.00 43.78 80 ASP A C 1
ATOM 560 O O . ASP A 1 80 ? -25.539 -5.012 -44.893 1.00 43.78 80 ASP A O 1
ATOM 564 N N . ASN A 1 81 ? -26.367 -6.308 -46.532 1.00 48.03 81 ASN A N 1
ATOM 565 C CA . ASN A 1 81 ? -27.673 -6.613 -45.986 1.00 48.03 81 ASN A CA 1
ATOM 566 C C . ASN A 1 81 ? -27.528 -7.486 -44.723 1.00 48.03 81 ASN A C 1
ATOM 568 O O . ASN A 1 81 ? -27.266 -8.682 -44.845 1.00 48.03 81 ASN A O 1
ATOM 572 N N . MET A 1 82 ? -27.730 -6.926 -43.523 1.00 53.31 82 MET A N 1
ATOM 573 C CA . MET A 1 82 ? -27.907 -7.721 -42.298 1.00 53.31 82 MET A CA 1
ATOM 574 C C . MET A 1 82 ? -29.268 -7.454 -41.629 1.00 53.31 82 MET A C 1
ATOM 576 O O . MET A 1 82 ? -29.614 -6.298 -41.375 1.00 53.31 82 MET A O 1
ATOM 580 N N . PRO A 1 83 ? -30.058 -8.510 -41.346 1.00 49.09 83 PRO A N 1
ATOM 581 C CA . PRO A 1 83 ? -31.410 -8.391 -40.817 1.00 49.09 83 PRO A CA 1
ATOM 582 C C . PRO A 1 83 ? -31.394 -8.011 -39.332 1.00 49.09 83 PRO A C 1
ATOM 584 O O . PRO A 1 83 ? -30.689 -8.621 -38.529 1.00 49.09 83 PRO A O 1
ATOM 587 N N . MET A 1 84 ? -32.225 -7.037 -38.948 1.00 54.16 84 MET A N 1
ATOM 588 C CA . MET A 1 84 ? -32.520 -6.743 -37.544 1.0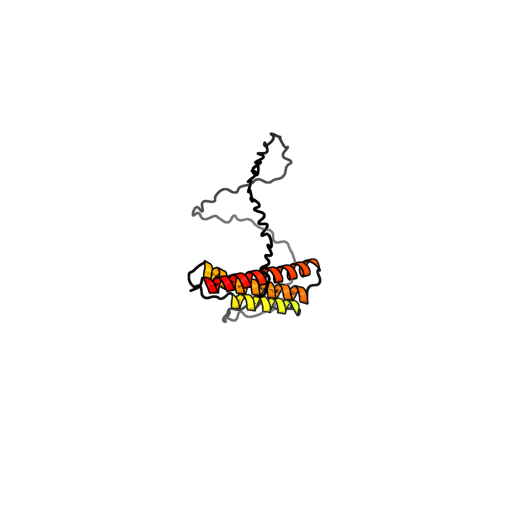0 54.16 84 MET A CA 1
ATOM 589 C C . MET A 1 84 ? -33.303 -7.907 -36.919 1.00 54.16 84 MET A C 1
ATOM 591 O O . MET A 1 84 ? -34.524 -7.993 -37.035 1.00 54.16 84 MET A O 1
ATOM 595 N N . GLY A 1 85 ? -32.572 -8.813 -36.269 1.00 44.72 85 GLY A N 1
ATOM 596 C CA . GLY A 1 85 ? -33.100 -9.855 -35.397 1.00 44.72 85 GLY A CA 1
ATOM 597 C C . GLY A 1 85 ? -33.222 -9.354 -33.958 1.00 44.72 85 GLY A C 1
ATOM 598 O O . GLY A 1 85 ? -32.237 -9.021 -33.309 1.00 44.72 85 GLY A O 1
ATOM 599 N N . GLN A 1 86 ? -34.455 -9.307 -33.474 1.00 46.19 86 GLN A N 1
ATOM 600 C CA . GLN A 1 86 ? -34.861 -9.014 -32.104 1.00 46.19 86 GLN A CA 1
ATOM 601 C C . GLN A 1 86 ? -34.280 -10.052 -31.118 1.00 46.19 86 GLN A C 1
ATOM 603 O O . GLN A 1 86 ? -34.592 -11.235 -31.223 1.00 46.19 86 GLN A O 1
ATOM 608 N N . GLY A 1 87 ? -33.464 -9.625 -30.142 1.00 40.66 87 GLY A N 1
ATOM 609 C CA . GLY A 1 87 ? -32.990 -10.503 -29.063 1.00 40.66 87 GLY A CA 1
ATOM 610 C C . GLY A 1 87 ? -31.997 -9.857 -28.084 1.00 40.66 87 GLY A C 1
ATOM 611 O O . GLY A 1 87 ? -30.877 -9.544 -28.459 1.00 40.66 87 GLY A O 1
ATOM 612 N N . ASN A 1 88 ? -32.430 -9.676 -26.830 1.00 48.47 88 ASN A N 1
ATOM 613 C CA . ASN A 1 88 ? -31.643 -9.559 -25.587 1.00 48.47 88 ASN A CA 1
ATOM 614 C C . ASN A 1 88 ? -30.197 -9.007 -25.671 1.00 48.47 88 ASN A C 1
ATOM 616 O O . ASN A 1 88 ? -29.235 -9.766 -25.778 1.00 48.47 88 ASN A O 1
ATOM 620 N N . MET A 1 89 ? -30.018 -7.702 -25.445 1.00 54.31 89 MET A N 1
ATOM 621 C CA . MET A 1 89 ? -28.715 -7.151 -25.045 1.00 54.31 89 MET A CA 1
ATOM 622 C C . MET A 1 89 ? -28.513 -7.367 -23.538 1.00 54.31 89 MET A C 1
ATOM 624 O O . MET A 1 89 ? -29.057 -6.634 -22.715 1.00 54.31 89 MET A O 1
ATOM 628 N N . GLY A 1 90 ? -27.761 -8.410 -23.178 1.00 47.50 90 GLY A N 1
ATOM 629 C CA . GLY A 1 90 ? -27.231 -8.588 -21.824 1.00 47.50 90 GLY A CA 1
ATOM 630 C C . GLY A 1 90 ? -26.174 -7.521 -21.480 1.00 47.50 90 GLY A C 1
ATOM 631 O O . GLY A 1 90 ? -25.559 -6.953 -22.385 1.00 47.50 90 GLY A O 1
ATOM 632 N N . PRO A 1 91 ? -25.942 -7.220 -20.190 1.00 55.22 91 PRO A N 1
ATOM 633 C CA . PRO A 1 91 ? -24.985 -6.199 -19.782 1.00 55.22 91 PRO A CA 1
ATOM 634 C C . PRO A 1 91 ? -23.557 -6.754 -19.830 1.00 55.22 91 PRO A C 1
ATOM 636 O O . PRO A 1 91 ? -23.231 -7.689 -19.103 1.00 55.22 91 PRO A O 1
ATOM 639 N N . GLY A 1 92 ? -22.688 -6.172 -20.659 1.00 46.00 92 GLY A N 1
ATOM 640 C CA . GLY A 1 92 ? -21.263 -6.513 -20.628 1.00 46.00 92 GLY A CA 1
ATOM 641 C C . GLY A 1 92 ? -20.504 -6.234 -21.916 1.00 46.00 92 GLY A C 1
ATOM 642 O O . GLY A 1 92 ? -19.929 -7.148 -22.497 1.00 46.00 92 GLY A O 1
ATOM 643 N N . MET A 1 93 ? -20.447 -4.976 -22.352 1.00 51.03 93 MET A N 1
ATOM 644 C CA . MET A 1 93 ? -19.397 -4.549 -23.281 1.00 51.03 93 MET A CA 1
ATOM 645 C C . MET A 1 93 ? -18.066 -4.504 -22.508 1.00 51.03 93 MET A C 1
ATOM 647 O O . MET A 1 93 ? -17.660 -3.456 -22.014 1.00 51.03 93 MET A O 1
ATOM 651 N N . MET A 1 94 ? -17.401 -5.656 -22.365 1.00 57.22 94 MET A N 1
ATOM 652 C CA . MET A 1 94 ? -15.964 -5.712 -22.087 1.00 57.22 94 MET A CA 1
ATOM 653 C C . MET A 1 94 ? -15.246 -5.118 -23.305 1.00 57.22 94 MET A C 1
ATOM 655 O O . MET A 1 94 ? -15.002 -5.812 -24.291 1.00 57.22 94 MET A O 1
ATOM 659 N N . MET A 1 95 ? -14.949 -3.817 -23.261 1.00 56.34 95 MET A N 1
ATOM 660 C CA . MET A 1 95 ? -13.993 -3.225 -24.194 1.00 56.34 95 MET A CA 1
ATOM 661 C C . MET A 1 95 ? -12.625 -3.890 -23.988 1.00 56.34 95 MET A C 1
ATOM 663 O O . MET A 1 95 ? -12.174 -4.099 -22.862 1.00 56.34 95 MET A O 1
ATOM 667 N N . GLY A 1 96 ? -12.019 -4.284 -25.105 1.00 47.66 96 GLY A N 1
ATOM 668 C CA . GLY A 1 96 ? -10.933 -5.252 -25.189 1.00 47.66 96 GLY A CA 1
ATOM 669 C C . GLY A 1 96 ? -9.676 -4.922 -24.385 1.00 47.66 96 GLY A C 1
ATOM 670 O O . GLY A 1 96 ? -9.098 -3.847 -24.507 1.00 47.66 96 GLY A O 1
ATOM 671 N N . HIS A 1 97 ? -9.176 -5.933 -23.671 1.00 54.78 97 HIS A N 1
ATOM 672 C CA . HIS A 1 97 ? -7.779 -6.017 -23.239 1.00 54.78 97 HIS A CA 1
ATOM 673 C C . HIS A 1 97 ? -6.907 -6.450 -24.430 1.00 54.78 97 HIS A C 1
ATOM 675 O O . HIS A 1 97 ? -6.359 -7.551 -24.466 1.00 54.78 97 HIS A O 1
ATOM 681 N N . MET A 1 98 ? -6.808 -5.604 -25.456 1.00 52.81 98 MET A N 1
ATOM 682 C CA . MET A 1 98 ? -5.798 -5.781 -26.497 1.00 52.81 98 MET A CA 1
ATOM 683 C C . MET A 1 98 ? -4.476 -5.172 -26.010 1.00 52.81 98 MET A C 1
ATOM 685 O O . MET A 1 98 ? -4.273 -3.967 -26.098 1.00 52.81 98 MET A O 1
ATOM 689 N N . GLY A 1 99 ? -3.569 -6.025 -25.518 1.00 51.34 99 GLY A N 1
ATOM 690 C CA . GLY A 1 99 ? -2.129 -5.735 -25.517 1.00 51.34 99 GLY A CA 1
ATOM 691 C C . GLY A 1 99 ? -1.507 -5.152 -24.243 1.00 51.34 99 GLY A C 1
ATOM 692 O O . GLY A 1 99 ? -0.578 -4.355 -24.344 1.00 51.34 99 GLY A O 1
ATOM 693 N N . GLY A 1 100 ? -1.950 -5.548 -23.050 1.00 61.34 100 GLY A N 1
ATOM 694 C CA . GLY A 1 100 ? -1.227 -5.225 -21.819 1.00 61.34 100 GLY A CA 1
ATOM 695 C C . GLY A 1 100 ? -0.004 -6.130 -21.634 1.00 61.34 100 GLY A C 1
ATOM 696 O O . GLY A 1 100 ? -0.157 -7.327 -21.402 1.00 61.34 100 GLY A O 1
ATOM 697 N N . GLY A 1 101 ? 1.217 -5.593 -21.732 1.00 88.12 101 GLY A N 1
ATOM 698 C CA . GLY A 1 101 ? 2.434 -6.328 -21.353 1.00 88.12 101 GLY A CA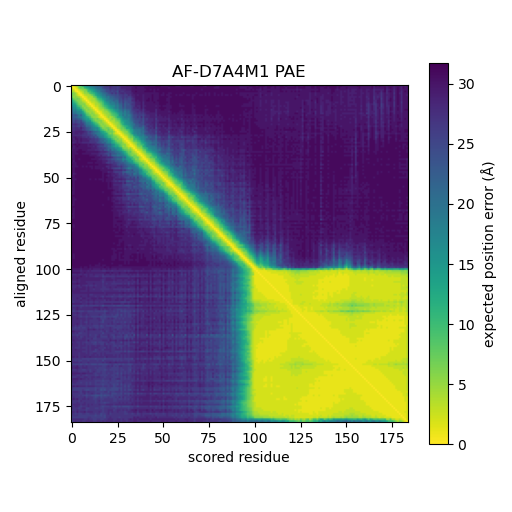 1
ATOM 699 C C . GLY A 1 101 ? 2.417 -6.768 -19.877 1.00 88.12 101 GLY A C 1
ATOM 700 O O . GLY A 1 101 ? 1.525 -6.394 -19.120 1.00 88.12 101 GLY A O 1
ATOM 701 N N . ALA A 1 102 ? 3.421 -7.533 -19.433 1.00 94.19 102 ALA A N 1
ATOM 702 C CA . ALA A 1 102 ? 3.484 -8.052 -18.056 1.00 94.19 102 ALA A CA 1
ATOM 703 C C . ALA A 1 102 ? 3.289 -6.971 -16.966 1.00 94.19 102 ALA A C 1
ATOM 705 O O . ALA A 1 102 ? 2.667 -7.242 -15.941 1.00 94.19 102 ALA A O 1
ATOM 706 N N . SER A 1 103 ? 3.754 -5.740 -17.210 1.00 95.31 103 SER A N 1
ATOM 707 C CA . SER A 1 103 ? 3.546 -4.599 -16.312 1.00 95.31 103 SER A CA 1
ATOM 708 C C . SER A 1 103 ? 2.081 -4.163 -16.216 1.00 95.31 103 SER A C 1
ATOM 710 O O . SER A 1 103 ? 1.602 -3.910 -15.116 1.00 95.31 103 SER A O 1
ATOM 712 N N . ALA A 1 104 ? 1.351 -4.113 -17.334 1.00 96.19 104 ALA A N 1
ATOM 713 C CA . ALA A 1 104 ? -0.062 -3.738 -17.350 1.00 96.19 104 ALA A CA 1
ATOM 714 C C . ALA A 1 104 ? -0.894 -4.723 -16.523 1.00 96.19 104 ALA A C 1
ATOM 716 O O . ALA A 1 104 ? -1.632 -4.306 -15.635 1.00 96.19 104 ALA A O 1
ATOM 717 N N . LYS A 1 105 ? -0.667 -6.030 -16.715 1.00 96.75 105 LYS A N 1
ATOM 718 C CA . LYS A 1 105 ? -1.320 -7.055 -15.897 1.00 96.75 105 LYS A CA 1
ATOM 719 C C . LYS A 1 105 ? -0.954 -6.941 -14.411 1.00 96.75 105 LYS A C 1
ATOM 721 O O . LYS A 1 105 ? -1.816 -7.122 -13.558 1.00 96.75 105 LYS A O 1
ATOM 726 N N . ALA A 1 106 ? 0.296 -6.613 -14.081 1.00 97.69 106 ALA A N 1
ATOM 727 C CA . ALA A 1 106 ? 0.691 -6.411 -12.689 1.00 97.69 106 ALA A CA 1
ATOM 728 C C . ALA A 1 106 ? -0.078 -5.244 -12.038 1.00 97.69 106 ALA A C 1
ATOM 730 O O . ALA A 1 106 ? -0.565 -5.392 -10.916 1.00 97.69 106 ALA A O 1
ATOM 731 N N . PHE A 1 107 ? -0.232 -4.118 -12.745 1.00 98.06 107 PHE A N 1
ATOM 732 C CA . PHE A 1 107 ? -1.026 -2.981 -12.267 1.00 98.06 107 PHE A CA 1
ATOM 733 C C . PHE A 1 107 ? -2.515 -3.321 -12.145 1.00 98.06 107 PHE A C 1
ATOM 735 O O . PHE A 1 107 ? -3.127 -2.992 -11.132 1.00 98.06 107 PHE A O 1
ATOM 742 N N . GLU A 1 108 ? -3.092 -4.019 -13.126 1.00 97.44 108 GLU A N 1
ATOM 743 C CA . GLU A 1 108 ? -4.474 -4.514 -13.062 1.00 97.44 108 GLU A CA 1
ATOM 744 C C . GLU A 1 108 ? -4.693 -5.402 -11.829 1.00 97.44 108 GLU A C 1
ATOM 746 O O . GLU A 1 108 ? -5.642 -5.192 -11.071 1.00 97.44 108 GLU A O 1
ATOM 751 N N . ASP A 1 109 ? -3.783 -6.348 -11.577 1.00 98.00 109 ASP A N 1
ATOM 752 C CA . ASP A 1 109 ? -3.868 -7.259 -10.436 1.00 98.00 109 ASP A CA 1
ATOM 753 C C . ASP A 1 109 ? -3.713 -6.513 -9.095 1.00 98.00 109 ASP A C 1
ATOM 755 O O . ASP A 1 109 ? -4.416 -6.833 -8.133 1.00 98.00 109 ASP A O 1
ATOM 759 N N . ALA A 1 110 ? -2.819 -5.519 -9.005 1.00 98.25 110 ALA A N 1
ATOM 760 C CA . ALA A 1 110 ? -2.663 -4.684 -7.809 1.00 98.25 110 ALA A CA 1
ATOM 761 C C . ALA A 1 110 ? -3.913 -3.834 -7.534 1.00 98.25 110 ALA A C 1
ATOM 763 O O . ALA A 1 110 ? -4.413 -3.822 -6.408 1.00 98.25 110 ALA A O 1
ATOM 764 N N . ASN A 1 111 ? -4.474 -3.203 -8.569 1.00 98.00 111 ASN A N 1
ATOM 765 C CA . ASN A 1 111 ? -5.705 -2.420 -8.461 1.00 98.00 111 ASN A CA 1
ATOM 766 C C . ASN A 1 111 ? -6.893 -3.294 -8.051 1.00 98.00 111 ASN A C 1
ATOM 768 O O . ASN A 1 111 ? -7.673 -2.913 -7.179 1.00 98.00 111 ASN A O 1
ATOM 772 N N . ALA A 1 112 ? -7.016 -4.491 -8.629 1.00 98.06 112 ALA A N 1
ATOM 773 C CA . ALA A 1 112 ? -8.069 -5.433 -8.273 1.00 98.06 112 ALA A CA 1
ATOM 774 C C . ALA A 1 112 ? -7.972 -5.877 -6.805 1.00 98.06 112 ALA A C 1
ATOM 776 O O . ALA A 1 112 ? -8.992 -5.917 -6.113 1.00 98.06 112 ALA A O 1
ATOM 777 N N . ARG A 1 113 ? -6.759 -6.171 -6.305 1.00 98.12 113 ARG A N 1
ATOM 778 C CA . ARG A 1 113 ? -6.541 -6.484 -4.881 1.00 98.12 113 ARG A CA 1
ATOM 779 C C . ARG A 1 113 ? -6.910 -5.309 -3.984 1.00 98.12 113 ARG A C 1
ATOM 781 O O . ARG A 1 113 ? -7.694 -5.495 -3.061 1.00 98.12 113 ARG A O 1
ATOM 788 N N . MET A 1 114 ? -6.433 -4.105 -4.303 1.00 97.69 114 MET A N 1
ATOM 789 C CA . MET A 1 114 ? -6.768 -2.896 -3.548 1.00 97.69 114 MET A CA 1
ATOM 790 C C . MET A 1 114 ? -8.285 -2.692 -3.470 1.00 97.69 114 MET A C 1
ATOM 792 O O . MET A 1 114 ? -8.821 -2.539 -2.380 1.00 97.69 114 MET A O 1
ATOM 796 N N . HIS A 1 115 ? -9.006 -2.739 -4.595 1.00 97.38 115 HIS A N 1
ATOM 797 C CA . HIS A 1 115 ? -10.463 -2.565 -4.598 1.00 97.38 115 HIS A CA 1
ATOM 798 C C . HIS A 1 115 ? -11.198 -3.639 -3.796 1.00 97.38 115 HIS A C 1
ATOM 800 O O . HIS A 1 115 ? -12.168 -3.329 -3.106 1.00 97.38 115 HIS A O 1
ATOM 806 N N . LYS A 1 116 ? -10.734 -4.889 -3.870 1.00 97.88 116 LYS A N 1
ATOM 807 C CA . LYS A 1 116 ? -11.293 -5.987 -3.083 1.00 97.88 116 LYS A CA 1
ATOM 808 C C . LYS A 1 116 ? -11.095 -5.758 -1.584 1.00 97.88 116 LYS A C 1
ATOM 810 O O . LYS A 1 116 ? -12.044 -5.922 -0.825 1.00 97.88 116 LYS A O 1
ATOM 815 N N . ASP A 1 117 ? -9.898 -5.367 -1.165 1.00 96.75 117 ASP A N 1
ATOM 816 C CA . ASP A 1 117 ? -9.563 -5.213 0.255 1.00 96.75 117 ASP A CA 1
ATOM 817 C C . ASP A 1 117 ? -10.129 -3.909 0.848 1.00 96.75 117 ASP A C 1
ATOM 819 O O . ASP A 1 117 ? -10.413 -3.834 2.041 1.00 96.75 117 ASP A O 1
ATOM 823 N N . MET A 1 118 ? -10.370 -2.900 0.004 1.00 96.75 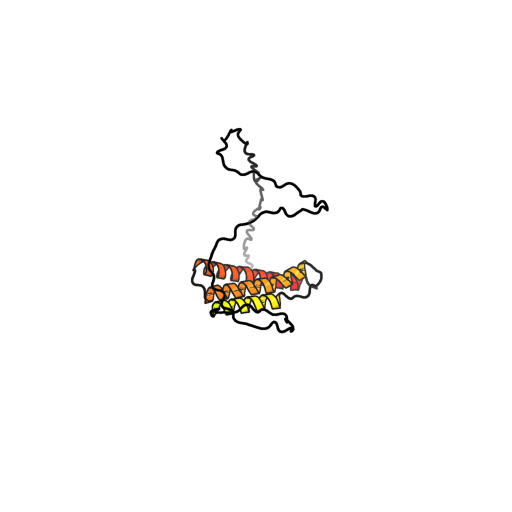118 MET A N 1
ATOM 824 C CA . MET A 1 118 ? -11.079 -1.661 0.347 1.00 96.75 118 MET A CA 1
ATOM 825 C C . MET A 1 118 ? -12.577 -1.858 0.599 1.00 96.75 118 MET A C 1
ATOM 827 O O . MET A 1 118 ? -13.219 -0.953 1.135 1.00 96.75 118 MET A O 1
ATOM 831 N N . ALA A 1 119 ? -13.154 -3.004 0.223 1.00 96.19 119 ALA A N 1
ATOM 832 C CA . ALA A 1 119 ? -14.561 -3.322 0.454 1.00 96.19 119 ALA A CA 1
ATOM 833 C C . ALA A 1 119 ? -14.823 -3.667 1.935 1.00 96.19 119 ALA A C 1
ATOM 835 O O . ALA A 1 119 ? -15.194 -4.788 2.288 1.00 96.19 119 ALA A O 1
ATOM 836 N N . ILE A 1 120 ? -14.604 -2.691 2.818 1.00 93.50 120 ILE A N 1
ATOM 837 C CA . ILE A 1 120 ? -14.803 -2.821 4.259 1.00 93.50 120 ILE A CA 1
ATOM 838 C C . ILE A 1 120 ? -16.283 -2.692 4.627 1.00 93.50 120 ILE A C 1
ATOM 840 O O . ILE A 1 120 ? -17.059 -1.994 3.976 1.00 93.50 120 ILE A O 1
ATOM 844 N N . THR A 1 121 ? -16.675 -3.335 5.724 1.00 94.88 121 THR A N 1
ATOM 845 C CA . THR A 1 121 ? -17.964 -3.049 6.364 1.00 94.88 121 THR A CA 1
ATOM 846 C C . THR A 1 121 ? -17.796 -1.842 7.279 1.00 94.88 121 THR A C 1
ATOM 848 O O . THR A 1 121 ? -17.005 -1.894 8.223 1.00 94.88 121 THR A O 1
ATOM 851 N N . TYR A 1 122 ? -18.536 -0.768 7.003 1.00 95.75 122 TYR A N 1
ATOM 852 C CA . TYR A 1 122 ? -18.527 0.437 7.828 1.00 95.75 122 TYR A CA 1
ATOM 853 C C . TYR A 1 122 ? -19.143 0.160 9.198 1.00 95.75 122 TYR A C 1
ATOM 855 O O . TYR A 1 122 ? -20.229 -0.412 9.306 1.00 95.75 122 TYR A O 1
ATOM 863 N N . SER A 1 123 ? -18.433 0.565 10.245 1.00 95.44 123 SER A N 1
ATOM 864 C CA . SER A 1 123 ? -18.868 0.439 11.636 1.00 95.44 123 SER A CA 1
ATOM 865 C C . SER A 1 123 ? -19.745 1.602 12.096 1.00 95.44 123 SER A C 1
ATOM 867 O O . SER A 1 123 ? -20.412 1.489 13.122 1.00 95.44 123 SER A O 1
ATOM 869 N N . GLY A 1 124 ? -19.732 2.718 11.358 1.00 95.88 124 GLY A N 1
ATOM 870 C CA . GLY A 1 124 ? -20.382 3.967 11.754 1.00 95.88 124 GLY A CA 1
ATOM 871 C C . GLY A 1 124 ? -19.511 4.842 12.658 1.00 95.88 124 GLY A C 1
ATOM 872 O O . GLY A 1 124 ? -19.900 5.962 12.980 1.00 95.88 124 GLY A O 1
ATOM 873 N N . ASN A 1 125 ? -18.324 4.366 13.045 1.00 97.12 125 ASN A N 1
ATOM 874 C CA . ASN A 1 125 ? -17.296 5.184 13.670 1.00 97.12 125 ASN A CA 1
ATOM 875 C C . ASN A 1 125 ? -16.326 5.671 12.589 1.00 97.12 125 ASN A C 1
ATOM 877 O O . ASN A 1 125 ? -15.553 4.884 12.043 1.00 97.12 125 ASN A O 1
ATOM 881 N N . THR A 1 126 ? -16.347 6.976 12.321 1.00 97.56 126 THR A N 1
ATOM 882 C CA . THR A 1 126 ? -15.548 7.606 11.264 1.00 97.56 126 THR A CA 1
ATOM 883 C C . THR A 1 126 ? -14.053 7.337 11.396 1.00 97.56 126 THR A C 1
ATOM 885 O O . THR A 1 126 ? -13.410 7.040 10.394 1.00 97.56 126 THR A O 1
ATOM 888 N N . ASP A 1 127 ? -13.492 7.397 12.603 1.00 98.19 127 ASP A N 1
ATOM 889 C CA . ASP A 1 127 ? -12.051 7.222 12.807 1.00 98.19 127 ASP A CA 1
ATOM 890 C C . ASP A 1 127 ? -11.632 5.765 12.561 1.00 98.19 127 ASP A C 1
ATOM 892 O O . ASP A 1 127 ? -10.616 5.485 11.922 1.00 98.19 127 ASP A O 1
ATOM 896 N N . VAL A 1 128 ? -12.455 4.819 13.023 1.00 97.69 128 VAL A N 1
ATOM 897 C CA . VAL A 1 128 ? -12.243 3.383 12.798 1.00 97.69 128 VAL A CA 1
ATOM 898 C C . VAL A 1 128 ? -12.394 3.041 11.321 1.00 97.69 128 VAL A C 1
ATOM 900 O O . VAL A 1 128 ? -11.577 2.299 10.778 1.00 97.69 128 VAL A O 1
ATOM 903 N N . ASP A 1 129 ? -13.412 3.587 10.667 1.00 97.81 129 ASP A N 1
ATOM 904 C CA . ASP A 1 129 ? -13.694 3.343 9.257 1.00 97.81 129 ASP A CA 1
ATOM 905 C C . ASP A 1 129 ? -12.616 3.968 8.359 1.00 97.81 129 ASP A C 1
ATOM 907 O O . ASP A 1 129 ? -12.164 3.331 7.406 1.00 97.81 129 ASP A O 1
ATOM 911 N N . PHE A 1 130 ? -12.116 5.156 8.716 1.00 98.31 130 PHE A N 1
ATOM 912 C CA . PHE A 1 130 ? -10.961 5.777 8.071 1.00 98.31 130 PHE A CA 1
ATOM 913 C C . PHE A 1 130 ? -9.714 4.903 8.208 1.00 98.31 130 PHE A C 1
ATOM 915 O O . PHE A 1 130 ? -9.082 4.577 7.205 1.00 98.31 130 PHE A O 1
ATOM 922 N N . ALA A 1 131 ? -9.374 4.471 9.426 1.00 98.25 131 ALA A N 1
ATOM 923 C CA . ALA A 1 131 ? -8.177 3.667 9.648 1.00 98.25 131 ALA A CA 1
ATOM 924 C C . ALA A 1 131 ? -8.259 2.301 8.948 1.00 98.25 131 ALA A C 1
ATOM 926 O O . ALA A 1 131 ? -7.295 1.866 8.317 1.00 98.25 131 ALA A O 1
ATOM 927 N N . ARG A 1 132 ? -9.423 1.639 9.005 1.00 97.88 132 ARG A N 1
ATOM 928 C CA . ARG A 1 132 ? -9.665 0.358 8.324 1.00 97.88 132 ARG A CA 1
ATOM 929 C C . ARG A 1 132 ? -9.617 0.488 6.810 1.00 97.88 132 ARG A C 1
ATOM 931 O O . ARG A 1 132 ? -9.135 -0.434 6.167 1.00 97.88 132 ARG A O 1
ATOM 938 N N . GLY A 1 133 ? -10.094 1.603 6.257 1.00 97.88 133 GLY A N 1
ATOM 939 C CA . GLY A 1 133 ? -10.034 1.875 4.823 1.00 97.88 133 GLY A CA 1
ATOM 940 C C . GLY A 1 133 ? -8.635 2.275 4.355 1.00 97.88 133 GLY A C 1
ATOM 941 O O . GLY A 1 133 ? -8.194 1.846 3.297 1.00 97.88 133 GLY A O 1
ATOM 942 N N . MET A 1 134 ? -7.885 3.055 5.134 1.00 98.56 134 MET A N 1
ATOM 943 C CA . MET A 1 134 ? -6.566 3.521 4.692 1.00 98.56 134 MET A CA 1
ATOM 944 C C . MET A 1 134 ? -5.487 2.447 4.699 1.00 98.56 134 MET A C 1
ATOM 946 O O . MET A 1 134 ? -4.569 2.522 3.890 1.00 98.56 134 MET A O 1
ATOM 950 N N . ILE A 1 135 ? -5.614 1.399 5.514 1.00 98.62 135 ILE A N 1
ATOM 951 C CA . ILE A 1 135 ? -4.673 0.271 5.471 1.00 98.62 135 ILE A CA 1
ATOM 952 C C . ILE A 1 135 ? -4.626 -0.398 4.076 1.00 98.62 135 ILE A C 1
ATOM 954 O O . ILE A 1 135 ? -3.539 -0.451 3.497 1.00 98.62 135 ILE A O 1
ATOM 958 N N . PRO A 1 136 ? -5.739 -0.896 3.499 1.00 98.38 136 PRO A N 1
ATOM 959 C CA . PRO A 1 136 ? -5.726 -1.493 2.164 1.00 98.38 136 PRO A CA 1
ATOM 960 C C . PRO A 1 136 ? -5.471 -0.476 1.045 1.00 98.38 136 PRO A C 1
ATOM 962 O O . PRO A 1 136 ? -4.813 -0.825 0.067 1.00 98.38 136 PRO A O 1
ATOM 965 N N . HIS A 1 137 ? -5.905 0.782 1.191 1.00 98.62 137 HIS A N 1
ATOM 966 C CA . HIS A 1 137 ? -5.559 1.844 0.238 1.00 98.62 137 HIS A CA 1
ATOM 967 C C . HIS A 1 137 ? -4.038 2.029 0.144 1.00 98.62 137 HIS A C 1
ATOM 969 O O . HIS A 1 137 ? -3.464 2.009 -0.946 1.00 98.62 137 HIS A O 1
ATOM 975 N N . HIS A 1 138 ? -3.370 2.142 1.296 1.00 98.75 138 HIS A N 1
ATOM 976 C CA . HIS A 1 138 ? -1.921 2.282 1.346 1.00 98.75 138 HIS A CA 1
ATOM 977 C C . HIS A 1 138 ? -1.195 1.029 0.860 1.00 98.75 138 HIS A C 1
ATOM 979 O O . HIS A 1 138 ? -0.203 1.121 0.137 1.00 98.75 138 HIS A O 1
ATOM 985 N N . GLN A 1 139 ? -1.721 -0.158 1.174 1.00 98.81 139 GLN A N 1
ATOM 986 C CA . GLN A 1 139 ? -1.164 -1.405 0.655 1.00 98.81 139 GLN A CA 1
ATOM 987 C C . GLN A 1 139 ? -1.222 -1.459 -0.879 1.00 98.81 139 GLN A C 1
ATOM 989 O O . GLN A 1 139 ? -0.252 -1.878 -1.507 1.00 98.81 139 GLN A O 1
ATOM 994 N N . GLY A 1 140 ? -2.311 -0.983 -1.491 1.00 98.62 140 GLY A N 1
ATOM 995 C CA . GLY A 1 140 ? -2.424 -0.864 -2.945 1.00 98.62 140 GLY A CA 1
ATOM 996 C C . GLY A 1 140 ? -1.361 0.055 -3.551 1.00 98.62 140 GLY A C 1
ATOM 997 O O . GLY A 1 140 ? -0.732 -0.294 -4.550 1.00 98.62 140 GLY A O 1
ATOM 998 N N . ALA A 1 141 ? -1.093 1.200 -2.920 1.00 98.62 141 ALA A N 1
ATOM 999 C CA . ALA A 1 141 ? -0.043 2.113 -3.370 1.00 98.62 141 ALA A CA 1
ATOM 1000 C C . ALA A 1 141 ? 1.369 1.513 -3.228 1.00 98.62 141 ALA A C 1
ATOM 1002 O O . ALA A 1 141 ? 2.188 1.671 -4.133 1.00 98.62 141 ALA A O 1
ATOM 1003 N N . ILE A 1 142 ? 1.643 0.774 -2.146 1.00 98.88 142 ILE A N 1
ATOM 1004 C CA . ILE A 1 142 ? 2.899 0.024 -1.969 1.00 98.88 142 ILE A CA 1
ATOM 1005 C C . ILE A 1 142 ? 3.058 -1.034 -3.067 1.00 98.88 142 ILE A C 1
ATOM 1007 O O . ILE A 1 142 ? 4.138 -1.169 -3.643 1.00 98.88 142 ILE A O 1
ATOM 1011 N N . ASP A 1 143 ? 1.998 -1.783 -3.373 1.00 98.81 143 ASP A N 1
ATOM 1012 C CA . ASP A 1 143 ? 2.009 -2.802 -4.425 1.00 98.81 143 ASP A CA 1
ATOM 1013 C C . ASP A 1 143 ? 2.313 -2.181 -5.800 1.00 98.81 143 ASP A C 1
ATOM 1015 O O . ASP A 1 143 ? 3.158 -2.696 -6.533 1.00 98.81 143 ASP A O 1
ATOM 1019 N N . MET A 1 144 ? 1.694 -1.044 -6.131 1.00 98.75 144 MET A N 1
ATOM 1020 C CA . MET A 1 144 ? 1.969 -0.307 -7.372 1.00 98.75 144 MET A CA 1
ATOM 1021 C C . MET A 1 144 ? 3.386 0.270 -7.422 1.00 98.75 144 MET A C 1
ATOM 1023 O O . MET A 1 144 ? 4.054 0.168 -8.450 1.00 98.75 144 MET A O 1
ATOM 1027 N N . ALA A 1 145 ? 3.883 0.820 -6.315 1.00 98.81 145 ALA A N 1
ATOM 1028 C CA . ALA A 1 145 ? 5.257 1.304 -6.229 1.00 98.81 145 ALA A CA 1
ATOM 1029 C C . ALA A 1 145 ? 6.269 0.166 -6.458 1.00 98.81 145 ALA A C 1
ATOM 1031 O O . ALA A 1 145 ? 7.246 0.332 -7.184 1.00 98.81 145 ALA A O 1
ATOM 1032 N N . LYS A 1 146 ? 6.006 -1.037 -5.930 1.00 98.81 146 LYS A N 1
ATOM 1033 C CA . LYS A 1 146 ? 6.837 -2.226 -6.195 1.00 98.81 146 LYS A CA 1
ATOM 1034 C C . LYS A 1 146 ? 6.829 -2.629 -7.672 1.00 98.81 146 LYS A C 1
ATOM 1036 O O . LYS A 1 146 ? 7.864 -3.054 -8.185 1.00 98.81 146 LYS A O 1
ATOM 1041 N N . ILE A 1 147 ? 5.702 -2.466 -8.366 1.00 98.69 147 ILE A N 1
ATOM 1042 C CA . ILE A 1 147 ? 5.606 -2.698 -9.815 1.00 98.69 147 ILE A CA 1
ATOM 1043 C C . ILE A 1 147 ? 6.466 -1.679 -10.574 1.00 98.69 147 ILE A C 1
ATOM 1045 O O . ILE A 1 147 ? 7.217 -2.079 -11.464 1.00 98.69 147 ILE A O 1
ATOM 1049 N N . GLU A 1 148 ? 6.446 -0.399 -10.192 1.00 98.75 148 GLU A N 1
ATOM 1050 C CA . GLU A 1 148 ? 7.336 0.614 -10.783 1.00 98.75 148 GLU A CA 1
ATOM 1051 C C . GLU A 1 148 ? 8.816 0.266 -10.565 1.00 98.75 148 GLU A C 1
ATOM 1053 O O . GLU A 1 148 ? 9.617 0.329 -11.494 1.00 98.75 148 GLU A O 1
ATOM 1058 N N . LEU A 1 149 ? 9.198 -0.219 -9.380 1.00 98.69 149 LEU A N 1
ATOM 1059 C CA . LEU A 1 149 ? 10.576 -0.666 -9.145 1.00 98.69 149 LEU A CA 1
ATOM 1060 C C . LEU A 1 149 ? 10.982 -1.859 -10.020 1.00 98.69 149 LEU A C 1
ATOM 1062 O O . LEU A 1 149 ? 12.150 -1.952 -10.420 1.00 98.69 149 LEU A O 1
ATOM 1066 N N . GLN A 1 150 ? 10.034 -2.748 -10.321 1.00 98.38 150 GLN A N 1
ATOM 1067 C CA . GLN A 1 150 ? 10.258 -3.957 -11.109 1.00 98.38 150 GLN A CA 1
ATOM 1068 C C . GLN A 1 150 ? 10.321 -3.688 -12.619 1.00 98.38 150 GLN A C 1
ATOM 1070 O O . GLN A 1 150 ? 11.194 -4.231 -13.296 1.00 98.38 150 GLN A O 1
ATOM 1075 N N . TYR A 1 151 ? 9.392 -2.894 -13.155 1.00 97.88 151 TYR A N 1
ATOM 1076 C CA . TYR A 1 151 ? 9.212 -2.714 -14.602 1.00 97.88 151 TYR A CA 1
ATOM 1077 C C . TYR A 1 151 ? 9.617 -1.325 -15.106 1.00 97.88 151 TYR A C 1
ATOM 1079 O O . TYR A 1 151 ? 9.884 -1.164 -16.301 1.00 97.88 151 TYR A O 1
ATOM 1087 N N . GLY A 1 152 ? 9.657 -0.336 -14.215 1.00 97.38 152 GLY A N 1
ATOM 1088 C CA . GLY A 1 152 ? 10.005 1.045 -14.511 1.00 97.38 152 GLY A CA 1
ATOM 1089 C C . GLY A 1 152 ? 11.470 1.214 -14.899 1.00 97.38 152 GLY A C 1
ATOM 1090 O O . GLY A 1 152 ? 12.359 0.455 -14.495 1.00 97.38 152 GLY A O 1
ATOM 1091 N N . LYS A 1 153 ? 11.719 2.234 -15.721 1.00 98.19 153 LYS A N 1
ATOM 1092 C CA . LYS A 1 153 ? 13.054 2.576 -16.240 1.00 98.19 153 LYS A CA 1
ATOM 1093 C C . LYS A 1 153 ? 13.506 3.971 -15.831 1.00 98.19 153 LYS A C 1
ATOM 1095 O O . LYS A 1 153 ? 14.701 4.247 -15.894 1.00 98.19 153 LYS A O 1
ATOM 1100 N N . ASP A 1 154 ? 12.568 4.830 -15.448 1.00 98.69 154 ASP A N 1
ATOM 1101 C CA . ASP A 1 154 ? 12.858 6.208 -15.090 1.00 98.69 154 ASP A CA 1
ATOM 1102 C C . ASP A 1 154 ? 13.416 6.280 -13.655 1.00 98.69 154 ASP A C 1
ATOM 1104 O O . ASP A 1 154 ? 12.787 5.775 -12.722 1.00 98.69 154 ASP A O 1
ATOM 1108 N N . PRO A 1 155 ? 14.612 6.854 -13.447 1.00 98.56 155 PRO A N 1
ATOM 1109 C CA . PRO A 1 155 ? 15.237 6.880 -12.130 1.00 98.56 155 PRO A CA 1
ATOM 1110 C C . PRO A 1 155 ? 14.505 7.786 -11.130 1.00 98.56 155 PRO A C 1
ATOM 1112 O O . PRO A 1 155 ? 14.548 7.503 -9.932 1.00 98.56 155 PRO A O 1
ATOM 1115 N N . GLU A 1 156 ? 13.829 8.846 -11.582 1.00 98.75 156 GLU A N 1
ATOM 1116 C CA . GLU A 1 156 ? 13.072 9.736 -10.698 1.00 98.75 156 GLU A CA 1
ATOM 1117 C C . GLU A 1 156 ? 11.806 9.038 -10.195 1.00 98.75 156 GLU A C 1
ATOM 1119 O O . GLU A 1 156 ? 11.526 9.065 -8.995 1.00 98.75 156 GLU A O 1
ATOM 1124 N N . LEU A 1 157 ? 11.095 8.325 -11.076 1.00 98.75 157 LEU A N 1
ATOM 1125 C CA . LEU A 1 157 ? 9.921 7.538 -10.688 1.00 98.75 157 LEU A CA 1
ATOM 1126 C C . LEU A 1 157 ? 10.274 6.371 -9.767 1.00 98.75 157 LEU A C 1
ATOM 1128 O O . LEU A 1 157 ? 9.551 6.110 -8.805 1.00 98.75 157 LEU A O 1
ATOM 1132 N N . LYS A 1 158 ? 11.409 5.702 -9.986 1.00 98.81 158 LYS A N 1
ATOM 1133 C CA . LYS A 1 158 ? 11.873 4.652 -9.068 1.00 98.81 158 LYS A CA 1
ATOM 1134 C C . LYS A 1 158 ? 12.223 5.209 -7.692 1.00 98.81 158 LYS A C 1
ATOM 1136 O O . LYS A 1 158 ? 11.851 4.611 -6.687 1.00 98.81 158 LYS A O 1
ATOM 1141 N N . LYS A 1 159 ? 12.869 6.376 -7.630 1.00 98.81 159 LYS A N 1
ATOM 1142 C CA . LYS A 1 159 ? 13.132 7.051 -6.354 1.00 98.81 159 LYS A CA 1
ATOM 1143 C C . LYS A 1 159 ? 11.828 7.407 -5.632 1.00 98.81 159 LYS A C 1
ATOM 1145 O O . LYS A 1 159 ? 11.696 7.129 -4.443 1.00 98.81 159 LYS A O 1
ATOM 1150 N N . LEU A 1 160 ? 10.850 7.956 -6.353 1.00 98.88 160 LEU A N 1
ATOM 1151 C CA . LEU A 1 160 ? 9.524 8.234 -5.799 1.00 98.88 160 LEU A CA 1
ATOM 1152 C C . LEU A 1 160 ? 8.851 6.953 -5.275 1.00 98.88 160 LEU A C 1
ATOM 1154 O O . LEU A 1 160 ? 8.266 6.965 -4.196 1.00 98.88 160 LEU A O 1
ATOM 1158 N N . ALA A 1 161 ? 8.958 5.837 -5.998 1.00 98.88 161 ALA A N 1
ATOM 1159 C CA . ALA A 1 161 ? 8.403 4.557 -5.568 1.00 98.88 161 ALA A CA 1
ATOM 1160 C C . ALA A 1 161 ? 9.033 4.048 -4.256 1.00 98.88 161 ALA A C 1
ATOM 1162 O O . ALA A 1 161 ? 8.310 3.589 -3.372 1.00 98.88 161 ALA A O 1
ATOM 1163 N N . GLU A 1 162 ? 10.352 4.170 -4.080 1.00 98.88 162 GLU A N 1
ATOM 1164 C CA . GLU A 1 162 ? 11.026 3.837 -2.812 1.00 98.88 162 GLU A CA 1
ATOM 1165 C C . GLU A 1 162 ? 10.533 4.713 -1.648 1.00 98.88 162 GLU A C 1
ATOM 1167 O O . GLU A 1 162 ? 10.266 4.209 -0.552 1.00 98.88 162 GLU A O 1
ATOM 1172 N N . GLU A 1 163 ? 10.373 6.018 -1.886 1.00 98.88 163 GLU A N 1
ATOM 1173 C CA . GLU A 1 163 ? 9.864 6.970 -0.893 1.00 98.88 163 GLU A CA 1
ATOM 1174 C C . GLU A 1 163 ? 8.411 6.657 -0.500 1.00 98.88 163 GLU A C 1
ATOM 1176 O O . GLU A 1 163 ? 8.090 6.640 0.693 1.00 98.88 163 GLU A O 1
ATOM 1181 N N . ILE A 1 164 ? 7.561 6.326 -1.480 1.00 98.81 164 ILE A N 1
ATOM 1182 C CA . ILE A 1 164 ? 6.177 5.885 -1.263 1.00 98.81 164 ILE A CA 1
ATOM 1183 C C . ILE A 1 164 ? 6.137 4.638 -0.381 1.00 98.81 164 ILE A C 1
ATOM 1185 O O . ILE A 1 164 ? 5.390 4.620 0.596 1.00 98.81 164 ILE A O 1
ATOM 1189 N N . ILE A 1 165 ? 6.943 3.614 -0.687 1.00 98.88 165 ILE A N 1
ATOM 1190 C CA . ILE A 1 165 ? 6.967 2.367 0.092 1.00 98.88 165 ILE A CA 1
ATOM 1191 C C . ILE A 1 165 ? 7.303 2.671 1.554 1.00 98.88 165 ILE A C 1
ATOM 1193 O O . ILE A 1 165 ? 6.551 2.296 2.450 1.00 98.88 165 ILE A O 1
ATOM 1197 N 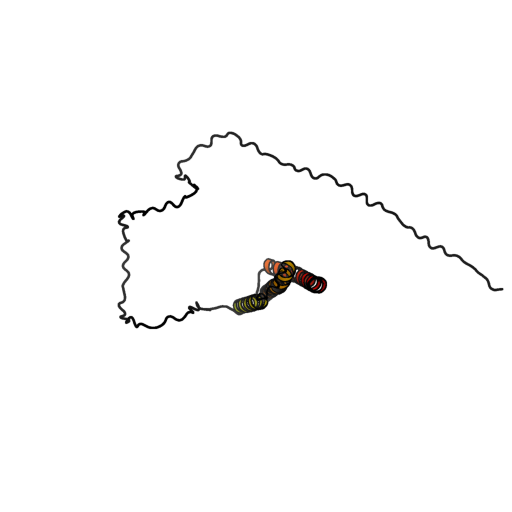N . LYS A 1 166 ? 8.384 3.417 1.803 1.00 98.81 166 LYS A N 1
ATOM 1198 C CA . LYS A 1 166 ? 8.834 3.734 3.165 1.00 98.81 166 LYS A CA 1
ATOM 1199 C C . LYS A 1 166 ? 7.797 4.527 3.965 1.00 98.81 166 LYS A C 1
ATOM 1201 O O . LYS A 1 166 ? 7.577 4.242 5.148 1.00 98.81 166 LYS A O 1
ATOM 1206 N N . ALA A 1 167 ? 7.199 5.546 3.349 1.00 98.75 167 ALA A N 1
ATOM 1207 C CA . ALA A 1 167 ? 6.203 6.385 4.005 1.00 98.75 167 ALA A CA 1
ATOM 1208 C C . ALA A 1 167 ? 4.948 5.571 4.340 1.00 98.75 167 ALA A C 1
ATOM 1210 O O . ALA A 1 167 ? 4.538 5.513 5.500 1.00 98.75 167 ALA A O 1
ATOM 1211 N N . GLN A 1 168 ? 4.403 4.858 3.355 1.00 98.69 168 GLN A N 1
ATOM 1212 C CA . GLN A 1 168 ? 3.126 4.170 3.517 1.00 98.69 168 GLN A CA 1
ATOM 1213 C C . GLN A 1 168 ? 3.230 2.913 4.392 1.00 98.69 168 GLN A C 1
ATOM 1215 O O . GLN A 1 168 ? 2.285 2.591 5.108 1.00 98.69 168 GLN A O 1
ATOM 1220 N N . GLU A 1 169 ? 4.385 2.238 4.444 1.00 98.81 169 GLU A N 1
ATOM 1221 C CA . GLU A 1 169 ? 4.625 1.177 5.436 1.00 98.81 169 GLU A CA 1
ATOM 1222 C C . GLU A 1 169 ? 4.576 1.723 6.872 1.00 98.81 169 GLU A C 1
ATOM 1224 O O . GLU A 1 169 ? 3.996 1.094 7.764 1.00 98.81 169 GLU A O 1
ATOM 1229 N N . SER A 1 170 ? 5.130 2.920 7.092 1.00 98.75 170 SER A N 1
ATOM 1230 C CA . SER A 1 170 ? 5.096 3.591 8.397 1.00 98.75 170 SER A CA 1
ATOM 1231 C C . SER A 1 170 ? 3.671 4.018 8.773 1.00 98.75 170 SER A C 1
ATOM 1233 O O . SER A 1 170 ? 3.254 3.847 9.920 1.00 98.75 170 SER A O 1
ATOM 1235 N N . GLU A 1 171 ? 2.897 4.517 7.807 1.00 98.81 171 GLU A N 1
ATOM 1236 C CA . GLU A 1 171 ? 1.490 4.896 7.992 1.00 98.81 171 GLU A CA 1
ATOM 1237 C C . GLU A 1 171 ? 0.606 3.678 8.289 1.00 98.81 171 GLU A C 1
ATOM 1239 O O . GLU A 1 171 ? -0.184 3.711 9.233 1.00 98.81 171 GLU A O 1
ATOM 1244 N N . ILE A 1 172 ? 0.783 2.557 7.578 1.00 98.81 172 ILE A N 1
ATOM 1245 C CA . ILE A 1 172 ? 0.077 1.300 7.876 1.00 98.81 172 ILE A CA 1
ATOM 1246 C C . ILE A 1 172 ? 0.374 0.831 9.303 1.00 98.81 172 ILE A C 1
ATOM 1248 O O . ILE A 1 172 ? -0.545 0.422 10.017 1.00 98.81 172 ILE A O 1
ATOM 1252 N N . ALA A 1 173 ? 1.640 0.873 9.732 1.00 98.81 173 ALA A N 1
ATOM 1253 C CA . ALA A 1 173 ? 2.020 0.479 11.086 1.00 98.81 173 ALA A CA 1
ATOM 1254 C C . ALA A 1 173 ? 1.334 1.360 12.142 1.00 98.81 173 ALA A C 1
ATOM 1256 O O . ALA A 1 173 ? 0.784 0.843 13.118 1.00 98.81 173 ALA A O 1
ATOM 1257 N N . PHE A 1 174 ? 1.301 2.675 11.912 1.00 98.75 174 PHE A N 1
ATOM 1258 C CA . PHE A 1 174 ? 0.578 3.613 12.764 1.00 98.75 174 PHE A CA 1
ATOM 1259 C C . PHE A 1 174 ? -0.924 3.298 12.828 1.00 98.75 174 PHE A C 1
ATOM 1261 O O . PHE A 1 174 ? -1.472 3.176 13.923 1.00 98.75 174 PHE A O 1
ATOM 1268 N N . LEU A 1 175 ? -1.587 3.123 11.680 1.00 98.62 175 LEU A N 1
ATOM 1269 C CA . LEU A 1 175 ? -3.030 2.868 11.613 1.00 98.62 175 LEU A CA 1
ATOM 1270 C C . LEU A 1 175 ? -3.413 1.552 12.300 1.00 98.62 175 LEU A C 1
ATOM 1272 O O . LEU A 1 175 ? -4.395 1.512 13.041 1.00 98.62 175 LEU A O 1
ATOM 1276 N N . LYS A 1 176 ? -2.618 0.490 12.120 1.00 98.44 176 LYS A N 1
ATOM 1277 C CA . LYS A 1 176 ? -2.823 -0.794 12.810 1.00 98.44 176 LYS A CA 1
ATOM 1278 C C . LYS A 1 176 ? -2.733 -0.637 14.327 1.00 98.44 176 LYS A C 1
ATOM 1280 O O . LYS A 1 176 ? -3.663 -1.024 15.031 1.00 98.44 176 LYS A O 1
ATOM 1285 N N . ALA A 1 177 ? -1.673 0.004 14.821 1.00 98.50 177 ALA A N 1
ATOM 1286 C CA . ALA A 1 177 ? -1.506 0.262 16.251 1.00 98.50 177 ALA A CA 1
ATOM 1287 C C . ALA A 1 177 ? -2.628 1.153 16.813 1.00 98.50 177 ALA A C 1
ATOM 1289 O O . ALA A 1 177 ? -3.092 0.964 17.940 1.00 98.50 177 ALA A O 1
ATOM 1290 N N . TRP A 1 178 ? -3.098 2.122 16.023 1.00 98.56 178 TRP A N 1
ATOM 1291 C CA . TRP A 1 178 ? -4.214 2.976 16.404 1.00 98.56 178 TRP A CA 1
ATOM 1292 C C . TRP A 1 178 ? -5.522 2.179 16.523 1.00 98.56 178 TRP A C 1
ATOM 1294 O O . TRP A 1 178 ? -6.228 2.342 17.518 1.00 98.56 178 TRP A O 1
ATOM 1304 N N . ILE A 1 179 ? -5.829 1.284 15.577 1.00 97.56 179 ILE A N 1
ATOM 1305 C CA . ILE A 1 179 ? -7.016 0.413 15.642 1.00 97.56 179 ILE A CA 1
ATOM 1306 C C . ILE A 1 179 ? -6.954 -0.481 16.882 1.00 97.56 179 ILE A C 1
ATOM 1308 O O . ILE A 1 179 ? -7.918 -0.515 17.640 1.00 97.56 179 ILE A O 1
ATOM 1312 N N . GLU A 1 180 ? -5.827 -1.148 17.137 1.00 97.12 180 GLU A N 1
ATOM 1313 C CA . GLU A 1 180 ? -5.658 -2.027 18.308 1.00 97.12 180 GLU A CA 1
ATOM 1314 C C . GLU A 1 180 ? -5.912 -1.299 19.635 1.00 97.12 180 GLU A C 1
ATOM 1316 O O . GLU A 1 180 ? -6.473 -1.862 20.578 1.00 97.12 180 GLU A O 1
ATOM 1321 N N . LYS A 1 181 ? -5.517 -0.026 19.710 1.00 97.56 181 LYS A N 1
ATOM 1322 C CA . LYS A 1 181 ? -5.692 0.795 20.907 1.00 97.56 181 LYS A CA 1
ATOM 1323 C C . LYS A 1 181 ? -7.122 1.324 21.070 1.00 97.56 181 LYS A C 1
ATOM 1325 O O . LYS A 1 181 ? -7.588 1.421 22.207 1.00 97.56 181 LYS A O 1
ATOM 1330 N N . ASN A 1 182 ? -7.787 1.707 19.977 1.00 96.06 182 ASN A N 1
ATOM 1331 C CA . ASN A 1 182 ? -8.986 2.556 20.024 1.00 96.06 182 ASN A CA 1
ATOM 1332 C C . ASN A 1 182 ? -10.273 1.889 19.509 1.00 96.06 182 ASN A C 1
ATOM 1334 O O . ASN A 1 182 ? -11.357 2.296 19.916 1.00 96.06 182 ASN A O 1
ATOM 1338 N N . ALA A 1 183 ? -10.187 0.878 18.642 1.00 86.94 183 ALA A N 1
ATOM 1339 C CA . ALA A 1 183 ? -11.349 0.202 18.067 1.00 86.94 183 ALA A CA 1
ATOM 1340 C C . ALA A 1 183 ? -11.787 -0.973 18.960 1.00 86.94 183 ALA A C 1
ATOM 1342 O O . ALA A 1 183 ? -11.497 -2.132 18.657 1.00 86.94 183 ALA A O 1
ATOM 1343 N N . LYS A 1 184 ? -12.442 -0.661 20.083 1.00 69.38 184 LYS A N 1
ATOM 1344 C CA . LYS A 1 184 ? -13.083 -1.642 20.973 1.00 69.38 184 LYS A CA 1
ATOM 1345 C C . LYS A 1 184 ? -14.581 -1.718 20.733 1.00 69.38 184 LYS A C 1
ATOM 1347 O O . LYS A 1 184 ? -15.181 -0.645 20.504 1.00 69.38 184 LYS A O 1
#